Protein AF-K1RTS6-F1 (afdb_monomer_lite)

InterPro domains:
  IPR059481 Domain of unknown function DUF8437 [PF28554] (67-198)

Radius of gyration: 23.6 Å; chains: 1; bounding box: 61×34×71 Å

Foldseek 3Di:
DWDAQLPWPPDPVDRIDDLVVLLDFLLPVSLVSLVVVCVVPVSSVVVNVSSVVSPDPDPDPVNQLVPLQPLPDPQVLVLVLCCVQLVQDPVCSVQFGWDADPVVRAIDTGCLVVDDCPSCSFDPVLHHSQGTNRRLSRCSNNVHQDWGWDWDQDPVRDTDTDTPPVRSVVNNVSSVVSSVSSVVVCVVDSVSVSVVVND

Sequence (199 aa):
MIFKDPMAPDDPVSGWQTADEYLSGDVRSKLRIAQMAAQKDSSFEINVQALEKAQPKDLDASEIDVRLGATWIDSAYIQQFMQETFETPYYLRRTIEVKFSELTAEWRINGKSSPSQNDVAAYTTYGTERANAYRILEETLNLKDIRIYDTIEDADGKQKRVLNKKETTLAQQKQQAIKDAFRDWIWKDSHRREALVTK

Organism: NCBI:txid408170

Secondary struct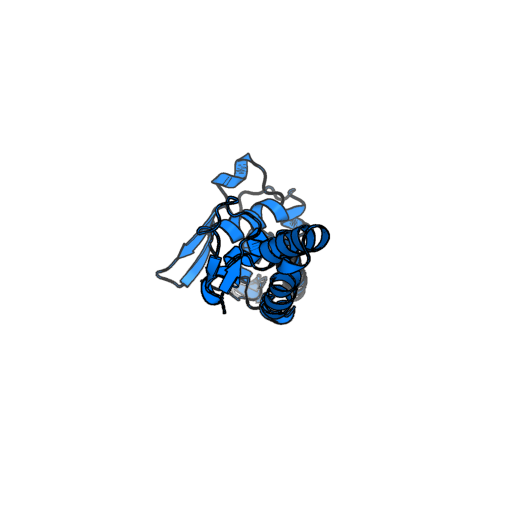ure (DSSP, 8-state):
-EEE-TTS-S-TTS-EEEHHHHTSS-HHHHHHHHHHHHTT-GGGHHHHHHHHHTSPPPPPTHHHHTTTT-TTS-HHHHHHHHHHHTT--GGGTTTS-EEEETTTTEEEETTTT-S-TT-HIIIIIS-BTTB-HHHHHHHHHTT-----EEEEE-TTS-EEEEE-HHHHHHHHHHHHHHHHHHHHHHHT-HHHHHHHH--

Structure (mmCIF, N/CA/C/O backbone):
data_AF-K1RTS6-F1
#
_entry.id   AF-K1RTS6-F1
#
loop_
_atom_site.group_PDB
_atom_site.id
_atom_site.type_symbol
_atom_site.label_atom_id
_atom_site.label_alt_id
_atom_site.label_comp_id
_atom_site.label_asym_id
_atom_site.label_entity_id
_atom_site.label_seq_id
_atom_site.pdbx_PDB_ins_code
_atom_site.Cartn_x
_atom_site.Cartn_y
_atom_site.Cartn_z
_atom_site.occupancy
_atom_site.B_iso_or_equiv
_atom_site.auth_seq_id
_atom_site.auth_comp_id
_atom_site.auth_asym_id
_atom_site.auth_atom_id
_atom_site.pdbx_PDB_model_num
ATOM 1 N N . MET A 1 1 ? -18.169 -10.782 37.805 1.00 71.06 1 MET A N 1
ATOM 2 C CA . MET A 1 1 ? -18.297 -9.319 38.005 1.00 71.06 1 MET A CA 1
ATOM 3 C C . MET A 1 1 ? -19.273 -8.812 36.954 1.00 71.06 1 MET A C 1
ATOM 5 O O . MET A 1 1 ? -19.272 -9.375 35.864 1.00 71.06 1 MET A O 1
ATOM 9 N N . ILE A 1 2 ? -20.138 -7.858 37.293 1.00 82.88 2 ILE A N 1
ATOM 10 C CA . ILE A 1 2 ? -21.121 -7.274 36.367 1.00 82.88 2 ILE A CA 1
ATOM 11 C C . ILE A 1 2 ? -20.914 -5.763 36.312 1.00 82.88 2 ILE A C 1
ATOM 13 O O . ILE A 1 2 ? -20.518 -5.171 37.316 1.00 82.88 2 ILE A O 1
ATOM 17 N N . PHE A 1 3 ? -21.170 -5.162 35.156 1.00 82.00 3 PHE A N 1
ATOM 18 C CA . PHE A 1 3 ? -21.019 -3.727 34.927 1.00 82.00 3 PHE A CA 1
ATOM 19 C C . PHE A 1 3 ? -22.345 -3.130 34.482 1.00 82.00 3 PHE A C 1
ATOM 21 O O . PHE A 1 3 ? -23.060 -3.738 33.687 1.00 82.00 3 PHE A O 1
ATOM 28 N N . LYS A 1 4 ? -22.666 -1.937 34.984 1.00 82.31 4 LYS A N 1
ATOM 29 C CA . LYS A 1 4 ? -23.804 -1.160 34.491 1.00 82.31 4 LYS A CA 1
ATOM 30 C C . LYS A 1 4 ? -23.384 -0.453 33.204 1.00 82.31 4 LYS A C 1
ATOM 32 O O . LYS A 1 4 ? -22.409 0.293 33.221 1.00 82.31 4 LYS A O 1
ATOM 37 N N . ASP A 1 5 ? -24.093 -0.686 32.109 1.00 78.19 5 ASP A N 1
ATOM 38 C CA . ASP A 1 5 ? -23.886 0.012 30.844 1.00 78.19 5 ASP A CA 1
ATOM 39 C C . ASP A 1 5 ? -24.362 1.472 30.979 1.00 78.19 5 ASP A C 1
ATOM 41 O O . ASP A 1 5 ? -25.540 1.701 31.270 1.00 78.19 5 ASP A O 1
ATOM 45 N N . PRO A 1 6 ? -23.484 2.472 30.778 1.00 74.56 6 PRO A N 1
ATOM 46 C CA . PRO A 1 6 ? -23.858 3.879 30.890 1.00 74.56 6 PRO A CA 1
ATOM 47 C C . PRO A 1 6 ? -24.857 4.354 29.824 1.00 74.56 6 PRO A C 1
ATOM 49 O O . PRO A 1 6 ? -25.408 5.444 29.968 1.00 74.56 6 PRO A O 1
ATOM 52 N N . MET A 1 7 ? -25.060 3.588 28.745 1.00 75.00 7 MET A N 1
ATOM 53 C CA . MET A 1 7 ? -26.028 3.900 27.685 1.00 75.00 7 MET A CA 1
ATOM 54 C C . MET A 1 7 ? -27.334 3.107 27.798 1.00 75.00 7 MET A C 1
ATOM 56 O O . MET A 1 7 ? -28.231 3.300 26.974 1.00 75.00 7 MET A O 1
ATOM 60 N N . ALA A 1 8 ? -27.463 2.219 28.788 1.00 71.12 8 ALA A N 1
ATOM 61 C CA . ALA A 1 8 ? -28.708 1.498 29.000 1.00 71.12 8 ALA A CA 1
ATOM 62 C C . ALA A 1 8 ? -29.840 2.445 29.453 1.00 71.12 8 ALA A C 1
ATOM 64 O O . ALA A 1 8 ? -29.575 3.445 30.127 1.00 71.12 8 ALA A O 1
ATOM 65 N N . PRO A 1 9 ? -31.107 2.139 29.109 1.00 60.66 9 PRO A N 1
ATOM 66 C CA . PRO A 1 9 ? -32.265 2.841 29.656 1.00 60.66 9 PRO A CA 1
ATOM 67 C C . PRO A 1 9 ? -32.241 2.833 31.188 1.00 60.66 9 PRO A C 1
ATOM 69 O O . PRO A 1 9 ? -31.778 1.864 31.785 1.00 60.66 9 PRO A O 1
ATOM 72 N N . ASP A 1 10 ? -32.777 3.883 31.816 1.00 58.84 10 ASP A N 1
ATOM 73 C CA . ASP A 1 10 ? -32.795 4.082 33.276 1.00 58.84 10 ASP A CA 1
ATOM 74 C C . ASP A 1 10 ? -33.851 3.187 33.969 1.00 58.84 10 ASP A C 1
ATOM 76 O O . ASP A 1 10 ? -34.735 3.638 34.695 1.00 58.84 10 ASP A O 1
ATOM 80 N N . ASP A 1 11 ? -33.809 1.893 33.659 1.00 55.34 11 ASP A N 1
ATOM 81 C CA . ASP A 1 11 ? -34.653 0.845 34.216 1.00 55.34 11 ASP A CA 1
ATOM 82 C C . ASP A 1 11 ? -33.851 0.096 35.301 1.00 55.34 11 ASP A C 1
ATOM 84 O O . ASP A 1 11 ? -32.751 -0.390 35.026 1.00 55.34 11 ASP A O 1
ATOM 88 N N . PRO A 1 12 ? -34.364 -0.025 36.540 1.00 52.47 12 PRO A N 1
ATOM 89 C CA . PRO A 1 12 ? -33.651 -0.650 37.656 1.00 52.47 12 PRO A CA 1
ATOM 90 C C . PRO A 1 12 ? -33.253 -2.122 37.441 1.00 52.47 12 PRO A C 1
ATOM 92 O O . PRO A 1 12 ? -32.432 -2.629 38.210 1.00 52.47 12 PRO A O 1
ATOM 95 N N . VAL A 1 13 ? -33.797 -2.811 36.429 1.00 52.66 13 VAL A N 1
ATOM 96 C CA . VAL A 1 13 ? -33.515 -4.237 36.154 1.00 52.66 13 VAL A CA 1
ATOM 97 C C . VAL A 1 13 ? -32.782 -4.459 34.821 1.00 52.66 13 VAL A C 1
ATOM 99 O O . VAL A 1 13 ? -32.299 -5.561 34.560 1.00 52.66 13 VAL A O 1
ATOM 102 N N . SER A 1 14 ? -32.643 -3.426 33.986 1.00 59.22 14 SER A N 1
ATOM 103 C CA . SER A 1 14 ? -32.041 -3.513 32.650 1.00 59.22 14 SER A CA 1
ATOM 104 C C . SER A 1 14 ? -30.760 -2.678 32.567 1.00 59.22 14 SER A C 1
ATOM 106 O O . SER A 1 14 ? -30.682 -1.578 33.098 1.00 59.22 14 SER A O 1
ATOM 108 N N . GLY A 1 15 ? -29.730 -3.209 31.902 1.00 70.12 15 GLY A N 1
ATOM 109 C CA . GLY A 1 15 ? -28.459 -2.505 31.679 1.00 70.12 15 GLY A CA 1
ATOM 110 C C . GLY A 1 15 ? -27.244 -3.077 32.402 1.00 70.12 15 GLY A C 1
ATOM 111 O O . GLY A 1 15 ? -26.158 -2.528 32.271 1.00 70.12 15 GLY A O 1
ATOM 112 N N . TRP A 1 16 ? -27.382 -4.178 33.139 1.00 79.81 16 TRP A N 1
ATOM 113 C CA . TRP A 1 16 ? -26.237 -4.887 33.710 1.00 79.81 16 TRP A CA 1
ATOM 114 C C . TRP A 1 16 ? -25.721 -5.941 32.733 1.00 79.81 16 TRP A C 1
ATOM 116 O O . TRP A 1 16 ? -26.469 -6.821 32.316 1.00 79.81 16 TRP A O 1
ATOM 126 N N . GLN A 1 17 ? -24.441 -5.857 32.388 1.00 81.31 17 GLN A N 1
ATOM 127 C CA . GLN A 1 17 ? -23.746 -6.807 31.521 1.00 81.31 17 GLN A CA 1
ATOM 128 C C . GLN A 1 17 ? -22.752 -7.634 32.331 1.00 81.31 17 GLN A C 1
ATOM 130 O O . GLN A 1 17 ? -22.200 -7.171 33.339 1.00 81.31 17 GLN A O 1
ATOM 135 N N . THR A 1 18 ? -22.497 -8.862 31.887 1.00 84.19 18 THR A N 1
ATOM 136 C CA . THR A 1 18 ? -21.385 -9.649 32.430 1.00 84.19 18 THR A CA 1
ATOM 137 C C . THR A 1 18 ? -20.050 -8.982 32.094 1.00 84.19 18 THR A C 1
ATOM 139 O O . THR A 1 18 ? -19.945 -8.220 31.135 1.00 84.19 18 THR A O 1
ATOM 142 N N . ALA A 1 19 ? -19.007 -9.242 32.888 1.00 78.88 19 ALA A N 1
ATOM 143 C CA . ALA A 1 19 ? -17.676 -8.702 32.607 1.00 78.88 19 ALA A CA 1
ATOM 144 C C . ALA A 1 19 ? -17.179 -9.063 31.199 1.00 78.88 19 ALA A C 1
ATOM 146 O O . ALA A 1 19 ? -16.606 -8.203 30.539 1.00 78.88 19 ALA A O 1
ATOM 147 N N . ASP A 1 20 ? -17.449 -10.285 30.732 1.00 68.19 20 ASP A N 1
ATOM 148 C CA . ASP A 1 20 ? -17.045 -10.739 29.399 1.00 68.19 20 ASP A CA 1
ATOM 149 C C . ASP A 1 20 ? -17.759 -9.959 28.283 1.00 68.19 20 ASP A C 1
ATOM 151 O O . ASP A 1 20 ? -17.125 -9.547 27.316 1.00 68.19 20 ASP A O 1
ATOM 155 N N . GLU A 1 21 ? -19.057 -9.679 28.420 1.00 74.56 21 GLU A N 1
ATOM 156 C CA . GLU A 1 21 ? -19.813 -8.872 27.446 1.00 74.56 21 GLU A CA 1
ATOM 157 C C . GLU A 1 21 ? -19.428 -7.387 27.495 1.00 74.56 21 GLU A C 1
ATOM 159 O O . GLU A 1 21 ? -19.266 -6.726 26.464 1.00 74.56 21 GLU A O 1
ATOM 164 N N . TYR A 1 22 ? -19.244 -6.843 28.698 1.00 79.88 22 TYR A N 1
ATOM 165 C CA . TYR A 1 22 ? -18.960 -5.423 28.869 1.00 79.88 22 TYR A CA 1
ATOM 166 C C . TYR A 1 22 ? -17.540 -5.060 28.425 1.00 79.88 22 TYR A C 1
ATOM 168 O O . TYR A 1 22 ? -17.352 -4.043 27.756 1.00 79.88 22 TYR A O 1
ATOM 176 N N . LEU A 1 23 ? -16.551 -5.900 28.745 1.00 79.38 23 LEU A N 1
ATOM 177 C CA . LEU A 1 23 ? -15.131 -5.675 28.446 1.00 79.38 23 LEU A CA 1
ATOM 178 C C . LEU A 1 23 ? -14.692 -6.236 27.082 1.00 79.38 23 LEU A C 1
ATOM 180 O O . LEU A 1 23 ? -13.499 -6.244 26.788 1.00 79.38 23 LEU A O 1
ATOM 184 N N . SER A 1 24 ? -15.631 -6.685 26.244 1.00 64.56 24 SER A N 1
ATOM 185 C CA . SER A 1 24 ? -15.382 -7.106 24.860 1.00 64.56 24 SER A CA 1
ATOM 186 C C . SER A 1 24 ? -15.962 -6.119 23.837 1.00 64.56 24 SER A C 1
ATOM 188 O O . SER A 1 24 ? -16.756 -5.232 24.168 1.00 64.56 24 SER A O 1
ATOM 190 N N . GLY A 1 25 ? -15.548 -6.243 22.574 1.00 70.00 25 GLY A N 1
ATOM 191 C CA . GLY A 1 25 ? -15.950 -5.337 21.492 1.00 70.00 25 GLY A CA 1
ATOM 192 C C . GLY A 1 25 ? -15.164 -4.023 21.496 1.00 70.00 25 GLY A C 1
ATOM 193 O O . GLY A 1 25 ? -13.964 -4.017 21.760 1.00 70.00 25 GLY A O 1
ATOM 194 N N . ASP A 1 26 ? -15.824 -2.902 21.202 1.00 70.94 26 ASP A N 1
ATOM 195 C CA . ASP A 1 26 ? -15.199 -1.571 21.183 1.00 70.94 26 ASP A CA 1
ATOM 196 C C . ASP A 1 26 ? -14.950 -1.040 22.613 1.00 70.94 26 ASP A C 1
ATOM 198 O O . ASP A 1 26 ? -15.665 -0.193 23.159 1.00 70.94 26 ASP A O 1
ATOM 202 N N . VAL A 1 27 ? -13.908 -1.577 23.252 1.00 78.19 27 VAL A N 1
ATOM 203 C CA . VAL A 1 27 ? -13.487 -1.226 24.621 1.00 78.19 27 VAL A CA 1
ATOM 204 C C . VAL A 1 27 ? -13.045 0.244 24.726 1.00 78.19 27 VAL A C 1
ATOM 206 O O . VAL A 1 27 ? -13.076 0.836 25.807 1.00 78.19 27 VAL A O 1
ATOM 209 N N . ARG A 1 28 ? -12.659 0.882 23.617 1.00 75.19 28 ARG A N 1
ATOM 210 C CA . ARG A 1 28 ? -12.155 2.264 23.594 1.00 75.19 28 ARG A CA 1
ATOM 211 C C . ARG A 1 28 ? -13.274 3.287 23.628 1.00 75.19 28 ARG A C 1
ATOM 213 O O . ARG A 1 28 ? -13.219 4.216 24.440 1.00 75.19 28 ARG A O 1
ATOM 220 N N . SER A 1 29 ? -14.307 3.106 22.811 1.00 72.69 29 SER A N 1
ATOM 221 C CA . SER A 1 29 ? -15.501 3.948 22.885 1.00 72.69 29 SER A CA 1
ATOM 222 C C . SER A 1 29 ? -16.227 3.734 24.205 1.00 72.69 29 SER A C 1
ATOM 224 O O . SER A 1 29 ? -16.600 4.715 24.853 1.00 72.69 29 SER A O 1
ATOM 226 N N . LYS A 1 30 ? -16.334 2.481 24.673 1.00 80.56 30 LYS A N 1
ATOM 227 C CA . LYS A 1 30 ? -16.873 2.173 26.007 1.00 80.56 30 LYS A CA 1
ATOM 228 C C . LYS A 1 30 ? -16.099 2.889 27.119 1.00 80.56 30 LYS A C 1
ATOM 230 O O . LYS A 1 30 ? -16.730 3.447 28.014 1.00 80.56 30 LYS A O 1
ATOM 235 N N . LEU A 1 31 ? -14.761 2.951 27.054 1.00 82.44 31 LEU A N 1
ATOM 236 C CA . LEU A 1 31 ? -13.947 3.688 28.036 1.00 82.44 31 LEU A CA 1
ATOM 237 C C . LEU A 1 31 ? -14.275 5.184 28.032 1.00 82.44 31 LEU A C 1
ATOM 239 O O . LEU A 1 31 ? -14.489 5.771 29.092 1.00 82.44 31 LEU A O 1
ATOM 243 N N . ARG A 1 32 ? -14.374 5.800 26.849 1.00 79.38 32 ARG A N 1
ATOM 244 C CA . ARG A 1 32 ? -14.719 7.224 26.729 1.00 79.38 32 ARG A CA 1
ATOM 245 C C . ARG A 1 32 ? -16.109 7.522 27.302 1.00 79.38 32 ARG A C 1
ATOM 247 O O . ARG A 1 32 ? -16.288 8.524 27.993 1.00 79.38 32 ARG A O 1
ATOM 254 N N . ILE A 1 33 ? -17.084 6.654 27.035 1.00 82.12 33 ILE A N 1
ATOM 255 C CA . ILE A 1 33 ? -18.445 6.773 27.574 1.00 82.12 33 ILE A CA 1
ATOM 256 C C . ILE A 1 33 ? -18.429 6.620 29.101 1.00 82.12 33 ILE A C 1
ATOM 258 O O . ILE A 1 33 ? -19.002 7.456 29.800 1.00 82.12 33 ILE A O 1
ATOM 262 N N . ALA A 1 34 ? -17.720 5.618 29.627 1.00 86.62 34 ALA A N 1
ATOM 263 C CA . ALA A 1 34 ? -17.590 5.393 31.064 1.00 86.62 34 ALA A CA 1
ATOM 264 C C . ALA A 1 34 ? -16.919 6.574 31.785 1.00 86.62 34 ALA A C 1
ATOM 266 O O . ALA A 1 34 ? -17.370 6.958 32.857 1.00 86.62 34 ALA A O 1
ATOM 267 N N . GLN A 1 35 ? -15.905 7.210 31.187 1.00 85.62 35 GLN A N 1
ATOM 268 C CA . GLN A 1 35 ? -15.266 8.411 31.743 1.00 85.62 35 GLN A CA 1
ATOM 269 C C . GLN A 1 35 ? -16.224 9.608 31.801 1.00 85.62 35 GLN A C 1
ATOM 271 O O . GLN A 1 35 ? -16.245 10.334 32.793 1.00 85.62 35 GLN A O 1
ATOM 276 N N . MET A 1 36 ? -17.040 9.817 30.761 1.00 83.06 36 MET A N 1
ATOM 277 C CA . MET A 1 36 ? -18.064 10.872 30.769 1.00 83.06 36 MET A CA 1
ATOM 278 C C . MET A 1 36 ? -19.166 10.597 31.800 1.00 83.06 36 MET A C 1
ATOM 280 O O . MET A 1 36 ? -19.658 11.530 32.434 1.00 83.06 36 MET A O 1
ATOM 284 N N . ALA A 1 37 ? -19.547 9.331 31.979 1.00 85.38 37 ALA A N 1
ATOM 285 C CA . ALA A 1 37 ? -20.515 8.922 32.990 1.00 85.38 37 ALA A CA 1
ATOM 286 C C . ALA A 1 37 ? -19.953 9.079 34.412 1.00 85.38 37 ALA A C 1
ATOM 288 O O . ALA A 1 37 ? -20.635 9.637 35.267 1.00 85.38 37 ALA A O 1
ATOM 289 N N . ALA A 1 38 ? -18.685 8.713 34.632 1.00 88.31 38 ALA A N 1
ATOM 290 C CA . ALA A 1 38 ? -17.987 8.841 35.914 1.00 88.31 38 ALA A CA 1
ATOM 291 C C . ALA A 1 38 ? -17.878 10.294 36.410 1.00 88.31 38 ALA A C 1
ATOM 293 O O . ALA A 1 38 ? -17.878 10.539 37.612 1.00 88.31 38 ALA A O 1
ATOM 294 N N . GLN A 1 39 ? -17.850 11.276 35.499 1.00 86.56 39 GLN A N 1
ATOM 295 C CA . GLN A 1 39 ? -17.899 12.700 35.866 1.00 86.56 39 GLN A CA 1
ATOM 296 C C . GLN A 1 39 ? -19.237 13.119 36.492 1.00 86.56 39 GLN A C 1
ATOM 298 O O . GLN A 1 39 ? -19.290 14.119 37.206 1.00 86.56 39 GLN A O 1
ATOM 303 N N . LYS A 1 40 ? -20.321 12.399 36.187 1.00 85.12 40 LYS A N 1
ATOM 304 C CA . LYS A 1 40 ? -21.677 12.686 36.676 1.00 85.12 40 LYS A CA 1
ATOM 305 C C . LYS A 1 40 ? -22.088 11.763 37.820 1.00 85.12 40 LYS A C 1
ATOM 307 O O . LYS A 1 40 ? -22.824 12.193 38.701 1.00 85.12 40 LYS A O 1
ATOM 312 N N . ASP A 1 41 ? -21.622 10.519 37.796 1.00 85.00 41 ASP A N 1
ATOM 313 C CA . ASP A 1 41 ? -21.908 9.489 38.786 1.00 85.00 41 ASP A CA 1
ATOM 314 C C . ASP A 1 41 ? -20.657 8.631 39.019 1.00 85.00 41 ASP A C 1
ATOM 316 O O . ASP A 1 41 ? -20.223 7.881 38.143 1.00 85.00 41 ASP A O 1
ATOM 320 N N . SER A 1 42 ? -20.095 8.714 40.226 1.00 87.94 42 SER A N 1
ATOM 321 C CA . SER A 1 42 ? -18.880 7.991 40.612 1.00 87.94 42 SER A CA 1
ATOM 322 C C . SER A 1 42 ? -19.043 6.467 40.611 1.00 87.94 42 SER A C 1
ATOM 324 O O . SER A 1 42 ? -18.042 5.751 40.617 1.00 87.94 42 SER A O 1
ATOM 326 N N . SER A 1 43 ? -20.271 5.939 40.534 1.00 85.00 43 SER A N 1
ATOM 327 C CA . SER A 1 43 ? -20.512 4.497 40.407 1.00 85.00 43 SER A CA 1
ATOM 328 C C . SER A 1 43 ? -19.868 3.885 39.151 1.00 85.00 43 SER A C 1
ATOM 330 O O . SER A 1 43 ? -19.514 2.705 39.156 1.00 85.00 43 SER A O 1
ATOM 332 N N . PHE A 1 44 ? -19.627 4.691 38.108 1.00 87.06 44 PHE A N 1
ATOM 333 C CA . PHE A 1 44 ? -18.971 4.263 36.868 1.00 87.06 44 PHE A CA 1
ATOM 334 C C . PHE A 1 44 ? -17.433 4.259 36.929 1.00 87.06 44 PHE A C 1
ATOM 3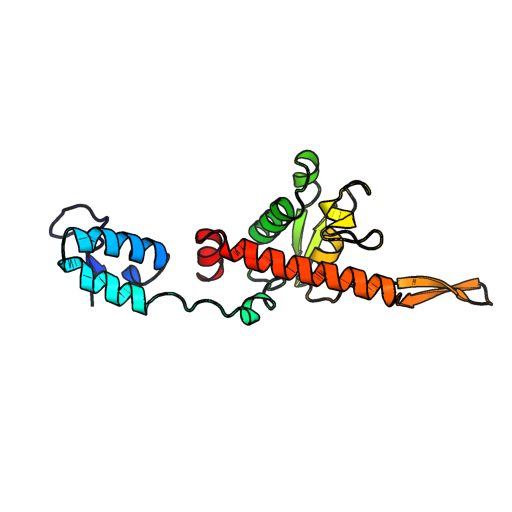36 O O . PHE A 1 44 ? -16.798 3.807 35.974 1.00 87.06 44 PHE A O 1
ATOM 343 N N . GLU A 1 45 ? -16.799 4.688 38.028 1.00 88.00 45 GLU A N 1
ATOM 344 C CA . GLU A 1 45 ? -15.333 4.608 38.170 1.00 88.00 45 GLU A CA 1
ATOM 345 C C . GLU A 1 45 ? -14.818 3.165 38.055 1.00 88.00 45 GLU A C 1
ATOM 347 O O . GLU A 1 45 ? -13.753 2.921 37.482 1.00 88.00 45 GLU A O 1
ATOM 352 N N . ILE A 1 46 ? -15.599 2.186 38.526 1.00 87.81 46 ILE A N 1
ATOM 353 C CA . ILE A 1 46 ? -15.251 0.766 38.401 1.00 87.81 46 ILE A CA 1
ATOM 354 C C . ILE A 1 46 ? -15.219 0.312 36.936 1.00 87.81 46 ILE A C 1
ATOM 356 O O . ILE A 1 46 ? -14.356 -0.479 36.550 1.00 87.81 46 ILE A O 1
ATOM 360 N N . ASN A 1 47 ? -16.110 0.856 36.101 1.00 86.69 47 ASN A N 1
ATOM 361 C CA . ASN A 1 47 ? -16.135 0.596 34.667 1.00 86.69 47 ASN A CA 1
ATOM 362 C C . ASN A 1 47 ? -14.895 1.193 34.001 1.00 86.69 47 ASN A C 1
ATOM 364 O O . ASN A 1 47 ? -14.285 0.526 33.171 1.00 86.69 47 ASN A O 1
ATOM 368 N N . VAL A 1 48 ? -14.508 2.418 34.377 1.00 86.81 48 VAL A N 1
ATOM 369 C CA . VAL A 1 48 ? -13.302 3.082 33.856 1.00 86.81 48 VAL A CA 1
ATOM 370 C C . VAL A 1 48 ? -12.065 2.239 34.155 1.00 86.81 48 VAL A C 1
ATOM 372 O O . VAL A 1 48 ? -11.359 1.859 33.227 1.00 86.81 48 VAL A O 1
ATOM 375 N N . GLN A 1 49 ? -11.853 1.845 35.413 1.00 87.56 49 GLN A N 1
ATOM 376 C CA . GLN A 1 49 ? -10.688 1.037 35.798 1.00 87.56 49 GLN A CA 1
ATOM 377 C C . GLN A 1 49 ? -10.643 -0.325 35.090 1.00 87.56 49 GLN A C 1
ATOM 379 O O . GLN A 1 49 ? -9.568 -0.821 34.745 1.00 87.56 49 GLN A O 1
ATOM 384 N N . ALA A 1 50 ? -11.801 -0.961 34.896 1.00 83.75 50 ALA A N 1
ATOM 385 C CA . ALA A 1 50 ? -11.883 -2.241 34.205 1.00 83.75 50 ALA A CA 1
ATOM 386 C C . ALA A 1 50 ? -11.611 -2.096 32.700 1.00 83.75 50 ALA A C 1
ATOM 388 O O . ALA A 1 50 ? -10.843 -2.877 32.142 1.00 83.75 50 ALA A O 1
ATOM 389 N N . LEU A 1 51 ? -12.179 -1.070 32.061 1.00 82.06 51 LEU A N 1
ATOM 390 C CA . LEU A 1 51 ? -11.978 -0.777 30.642 1.00 82.06 51 LEU A CA 1
ATOM 391 C C . LEU A 1 51 ? -10.559 -0.278 30.348 1.00 82.06 51 LEU A C 1
ATOM 393 O O . LEU A 1 51 ? -10.035 -0.590 29.285 1.00 82.06 51 LEU A O 1
ATOM 397 N N . GLU A 1 52 ? -9.905 0.433 31.271 1.00 81.38 52 GLU A N 1
ATOM 398 C CA . GLU A 1 52 ? -8.482 0.804 31.172 1.00 81.38 52 GLU A CA 1
ATOM 399 C C . GLU A 1 52 ? -7.571 -0.429 31.160 1.00 81.38 52 GLU A C 1
ATOM 401 O O . GLU A 1 52 ? -6.632 -0.503 30.370 1.00 81.38 52 GLU A O 1
ATOM 406 N N . LYS A 1 53 ? -7.869 -1.433 31.994 1.00 79.75 53 LYS A N 1
ATOM 407 C CA . LYS A 1 53 ? -7.120 -2.702 32.033 1.00 79.75 53 LYS A CA 1
ATOM 408 C C . LYS A 1 53 ? -7.426 -3.613 30.848 1.00 79.75 53 LYS A C 1
ATOM 410 O O . LYS A 1 53 ? -6.559 -4.377 30.433 1.00 79.75 53 LYS A O 1
ATOM 415 N N . ALA A 1 54 ? -8.651 -3.548 30.335 1.00 77.62 54 ALA A N 1
ATOM 416 C CA . ALA A 1 54 ? -9.106 -4.318 29.184 1.00 77.62 54 ALA A CA 1
ATOM 417 C C . ALA A 1 54 ? -8.761 -3.653 27.844 1.00 77.62 54 ALA A C 1
ATOM 419 O O . ALA A 1 54 ? -9.141 -4.181 26.799 1.00 77.62 54 ALA A O 1
ATOM 420 N N . GLN A 1 55 ? -8.062 -2.507 27.848 1.00 75.38 55 GLN A N 1
ATOM 421 C CA . GLN A 1 55 ? -7.623 -1.886 26.605 1.00 75.38 55 GLN A CA 1
ATOM 422 C C . GLN A 1 55 ? -6.839 -2.914 25.783 1.00 75.38 55 GLN A C 1
ATOM 424 O O . GLN A 1 55 ? -5.897 -3.520 26.309 1.00 75.38 55 GLN A O 1
ATOM 429 N N . PRO A 1 56 ? -7.198 -3.119 24.501 1.00 62.00 56 PRO A N 1
ATOM 430 C CA . PRO A 1 56 ? -6.369 -3.904 23.607 1.00 62.00 56 PRO A CA 1
ATOM 431 C C . PRO A 1 56 ? -4.957 -3.337 23.684 1.00 62.00 56 PRO A C 1
ATOM 433 O O . PRO A 1 56 ? -4.794 -2.115 23.587 1.00 62.00 56 PRO A O 1
ATOM 436 N N . LYS A 1 57 ? -3.956 -4.205 23.891 1.00 55.59 57 LYS A N 1
ATOM 437 C CA . LYS A 1 57 ? -2.556 -3.779 23.833 1.00 55.59 57 LYS A CA 1
ATOM 438 C C . LYS A 1 57 ? -2.376 -2.951 22.568 1.00 55.59 57 LYS A C 1
ATOM 440 O O . LYS A 1 57 ? -2.842 -3.354 21.498 1.00 55.59 57 LYS A O 1
ATOM 445 N N . ASP A 1 58 ? -1.729 -1.798 22.703 1.00 51.47 58 ASP A N 1
ATOM 446 C CA . ASP A 1 58 ? -1.279 -1.074 21.527 1.00 51.47 58 ASP A CA 1
ATOM 447 C C . ASP A 1 58 ? -0.435 -2.048 20.709 1.00 51.47 58 ASP A C 1
ATOM 449 O O . ASP A 1 58 ? 0.527 -2.623 21.220 1.00 51.47 58 ASP A O 1
ATOM 453 N N . LEU A 1 59 ? -0.878 -2.319 19.480 1.00 48.56 59 LEU A N 1
ATOM 454 C CA . LEU A 1 59 ? -0.144 -3.203 18.586 1.00 48.56 59 LEU A CA 1
ATOM 455 C C . LEU A 1 59 ? 1.237 -2.590 18.402 1.00 48.56 59 LEU A C 1
ATOM 457 O O . LEU A 1 59 ? 1.357 -1.395 18.102 1.00 48.56 59 LEU A O 1
ATOM 461 N N . ASP A 1 60 ? 2.267 -3.404 18.593 1.00 48.06 60 ASP A N 1
ATOM 462 C CA . ASP A 1 60 ? 3.622 -2.934 18.382 1.00 48.06 60 ASP A CA 1
ATOM 463 C C . ASP A 1 60 ? 3.778 -2.576 16.897 1.00 48.06 60 ASP A C 1
ATOM 465 O O . ASP A 1 60 ? 3.287 -3.267 16.003 1.00 48.06 60 ASP A O 1
ATOM 469 N N . ALA A 1 61 ? 4.467 -1.471 16.638 1.00 39.84 61 ALA A N 1
ATOM 470 C CA . ALA A 1 61 ? 4.929 -1.024 15.331 1.00 39.84 61 ALA A CA 1
ATOM 471 C C . ALA A 1 61 ? 5.368 -2.166 14.399 1.00 39.84 61 ALA A C 1
ATOM 473 O O . ALA A 1 61 ? 5.051 -2.177 13.207 1.00 39.84 61 ALA A O 1
ATOM 474 N N . SER A 1 62 ? 6.096 -3.115 14.985 1.00 42.88 62 SER A N 1
ATOM 475 C CA . SER A 1 62 ? 6.690 -4.278 14.333 1.00 42.88 62 SER A CA 1
ATOM 476 C C . SER A 1 62 ? 5.685 -5.387 13.989 1.00 42.88 62 SER A C 1
ATOM 478 O O . SER A 1 62 ? 5.911 -6.144 13.048 1.00 42.88 62 SER A O 1
ATOM 480 N N . GLU A 1 63 ? 4.533 -5.454 14.663 1.00 50.19 63 GLU A N 1
ATOM 481 C CA . GLU A 1 63 ? 3.461 -6.419 14.372 1.00 50.19 63 GLU A CA 1
ATOM 482 C C . GLU A 1 63 ? 2.607 -6.023 13.158 1.00 50.19 63 GLU A C 1
ATOM 484 O O . GLU A 1 63 ? 1.766 -6.809 12.721 1.00 50.19 63 GLU A O 1
ATOM 489 N N . ILE A 1 64 ? 2.796 -4.815 12.614 1.00 49.22 64 ILE A N 1
ATOM 490 C CA . ILE A 1 64 ? 1.986 -4.240 11.525 1.00 49.22 64 ILE A CA 1
ATOM 491 C C . ILE A 1 64 ? 2.673 -4.391 10.172 1.00 49.22 64 ILE A C 1
ATOM 493 O O . ILE A 1 64 ? 1.999 -4.670 9.182 1.00 49.22 64 ILE A O 1
ATOM 497 N N . ASP A 1 65 ? 4.006 -4.307 10.133 1.00 47.16 65 ASP A N 1
ATOM 498 C CA . ASP A 1 65 ? 4.790 -4.621 8.930 1.00 47.16 65 ASP A CA 1
ATOM 499 C C . ASP A 1 65 ? 4.554 -6.066 8.449 1.00 47.16 65 ASP A C 1
ATOM 501 O O . ASP A 1 65 ? 4.631 -6.352 7.255 1.00 47.16 65 ASP A O 1
ATOM 505 N N . VAL A 1 66 ? 4.180 -6.967 9.365 1.00 49.09 66 VAL A N 1
ATOM 506 C CA . VAL A 1 66 ? 3.818 -8.370 9.089 1.00 49.09 66 VAL A CA 1
ATOM 507 C C . VAL A 1 66 ? 2.415 -8.502 8.458 1.00 49.09 66 VAL A C 1
ATOM 509 O O . VAL A 1 66 ? 2.056 -9.568 7.961 1.00 49.09 66 VAL A O 1
ATOM 512 N N . ARG A 1 67 ? 1.596 -7.437 8.441 1.00 64.38 67 ARG A N 1
ATOM 513 C CA . ARG A 1 67 ? 0.153 -7.529 8.146 1.00 64.38 67 ARG A CA 1
ATOM 514 C C . ARG A 1 67 ? -0.274 -7.073 6.754 1.00 64.38 67 ARG A C 1
ATOM 516 O O . ARG A 1 67 ? -1.349 -7.493 6.341 1.00 64.38 67 ARG A O 1
ATOM 523 N N . LEU A 1 68 ? 0.521 -6.311 5.991 1.00 70.06 68 LEU A N 1
ATOM 524 C CA . LEU A 1 68 ? 0.150 -5.859 4.629 1.00 70.06 68 LEU A CA 1
ATOM 525 C C . LEU A 1 68 ? 0.216 -6.975 3.565 1.00 70.06 68 LEU A C 1
ATOM 527 O O . LEU A 1 68 ? 0.798 -6.804 2.508 1.00 70.06 68 LEU A O 1
ATOM 531 N N . GLY A 1 69 ? -0.383 -8.120 3.848 1.00 60.22 69 GLY A N 1
ATOM 532 C CA . GLY A 1 69 ? -0.342 -9.355 3.064 1.00 60.22 69 GLY A CA 1
ATOM 533 C C . GLY A 1 69 ? -0.910 -10.545 3.833 1.00 60.22 69 GLY A C 1
ATOM 534 O O . GLY A 1 69 ? -1.086 -11.632 3.284 1.00 60.22 69 GLY A O 1
ATOM 535 N N . ALA A 1 70 ? -1.254 -10.336 5.108 1.00 68.69 70 ALA A N 1
ATOM 536 C CA . ALA A 1 70 ? -1.949 -11.326 5.893 1.00 68.69 70 ALA A CA 1
ATOM 537 C C . ALA A 1 70 ? -3.351 -11.565 5.316 1.00 68.69 70 ALA A C 1
ATOM 539 O O . ALA A 1 70 ? -4.131 -10.639 5.095 1.00 68.69 70 ALA A O 1
ATOM 540 N N . THR A 1 71 ? -3.669 -12.834 5.087 1.00 64.50 71 THR A N 1
ATOM 541 C CA . THR A 1 71 ? -4.892 -13.289 4.409 1.00 64.50 71 THR A CA 1
ATOM 542 C C . THR A 1 71 ? -6.179 -13.003 5.185 1.00 64.50 71 THR A C 1
ATOM 544 O O . THR A 1 71 ? -7.268 -13.162 4.644 1.00 64.50 71 THR A O 1
ATOM 547 N N . TRP A 1 72 ? -6.074 -12.584 6.448 1.00 66.81 72 TRP A N 1
ATOM 548 C CA . TRP A 1 72 ? -7.215 -12.271 7.305 1.00 66.81 72 TRP A CA 1
ATOM 549 C C . TRP A 1 72 ? -7.726 -10.831 7.147 1.00 66.81 72 TRP A C 1
ATOM 551 O O . TRP A 1 72 ? -8.823 -10.531 7.624 1.00 66.81 72 TRP A O 1
ATOM 561 N N . ILE A 1 73 ? -6.971 -9.946 6.483 1.00 73.94 73 ILE A N 1
ATOM 562 C CA . ILE A 1 73 ? -7.439 -8.589 6.179 1.00 73.94 73 ILE A CA 1
ATOM 563 C C . ILE A 1 73 ? -8.482 -8.672 5.070 1.00 73.94 73 ILE A C 1
ATOM 565 O O . ILE A 1 73 ? -8.216 -9.219 4.003 1.00 73.94 73 ILE A O 1
ATOM 569 N N . ASP A 1 74 ? -9.665 -8.102 5.300 1.00 81.94 74 ASP A N 1
ATOM 570 C CA . ASP A 1 74 ? -10.682 -8.033 4.255 1.00 81.94 74 ASP A CA 1
ATOM 571 C C . ASP A 1 74 ? -10.160 -7.215 3.063 1.00 81.94 74 ASP A C 1
ATOM 573 O O . ASP A 1 74 ? -9.656 -6.096 3.217 1.00 81.94 74 ASP A O 1
ATOM 577 N N . SER A 1 75 ? -10.323 -7.764 1.858 1.00 87.38 75 SER A N 1
ATOM 578 C CA . SER A 1 75 ? -10.020 -7.087 0.597 1.00 87.38 75 SER A CA 1
ATOM 579 C C . SER A 1 75 ? -10.621 -5.680 0.501 1.00 87.38 75 SER A C 1
ATOM 581 O O . SER A 1 75 ? -10.004 -4.807 -0.108 1.00 87.38 75 SER A O 1
ATOM 583 N N . ALA A 1 76 ? -11.765 -5.423 1.146 1.00 88.94 76 ALA A N 1
ATOM 584 C CA . ALA A 1 76 ? -12.398 -4.110 1.200 1.00 88.94 76 ALA A CA 1
ATOM 585 C C . ALA A 1 76 ? -11.525 -3.054 1.899 1.00 88.94 76 ALA A C 1
ATOM 587 O O . ALA A 1 76 ? -11.455 -1.918 1.430 1.00 88.94 76 ALA A O 1
ATOM 588 N N . TYR A 1 77 ? -10.802 -3.415 2.965 1.00 87.94 77 TYR A N 1
ATOM 589 C CA . TYR A 1 77 ? -9.893 -2.483 3.643 1.00 87.94 77 TYR A CA 1
ATOM 590 C C . TYR A 1 77 ? -8.657 -2.189 2.802 1.00 87.94 77 TYR A C 1
ATOM 592 O O . TYR A 1 77 ? -8.227 -1.041 2.728 1.00 87.94 77 TYR A O 1
ATOM 600 N N . ILE A 1 78 ? -8.115 -3.196 2.116 1.00 91.50 78 ILE A N 1
ATOM 601 C CA . ILE A 1 78 ? -6.977 -2.998 1.209 1.00 91.50 78 ILE A CA 1
ATOM 602 C C . ILE A 1 78 ? -7.405 -2.152 0.006 1.00 91.50 78 ILE A C 1
ATOM 604 O O . ILE A 1 78 ? -6.679 -1.250 -0.406 1.00 91.50 78 ILE A O 1
ATOM 608 N N . GLN A 1 79 ? -8.608 -2.388 -0.522 1.00 95.06 79 GLN A N 1
ATOM 609 C CA . GLN A 1 79 ? -9.209 -1.574 -1.574 1.00 95.06 79 GLN A CA 1
ATOM 610 C C . GLN A 1 79 ? -9.376 -0.119 -1.126 1.00 95.06 79 GLN A C 1
ATOM 612 O O . GLN A 1 79 ? -9.039 0.790 -1.886 1.00 95.06 79 GLN A O 1
ATOM 617 N N . GLN A 1 80 ? -9.886 0.104 0.086 1.00 93.81 80 GLN A N 1
ATOM 618 C CA . GLN A 1 80 ? -10.082 1.441 0.638 1.00 93.81 80 GLN A CA 1
ATOM 619 C C . GLN A 1 80 ? -8.743 2.152 0.851 1.00 93.81 80 GLN A C 1
ATOM 621 O O . GLN A 1 80 ? -8.581 3.280 0.391 1.00 93.81 80 GLN A O 1
ATOM 626 N N . PHE A 1 81 ? -7.773 1.479 1.472 1.00 93.88 81 PHE A N 1
ATOM 627 C CA . PHE A 1 81 ? -6.411 1.982 1.634 1.00 93.88 81 PHE A CA 1
ATOM 628 C C . PHE A 1 81 ? -5.809 2.389 0.291 1.00 93.88 81 PHE A C 1
ATOM 630 O O . PHE A 1 81 ? -5.393 3.529 0.120 1.00 93.88 81 PHE A O 1
ATOM 637 N N . MET A 1 82 ? -5.832 1.487 -0.691 1.00 96.31 82 MET A N 1
ATOM 638 C CA . MET A 1 82 ? -5.295 1.745 -2.024 1.00 96.31 82 MET A CA 1
ATOM 639 C C . MET A 1 82 ? -5.943 2.978 -2.669 1.00 96.31 82 MET A C 1
ATOM 641 O O . MET A 1 82 ? -5.237 3.825 -3.208 1.00 96.31 82 MET A O 1
ATOM 645 N N . GLN A 1 83 ? -7.273 3.103 -2.596 1.00 96.75 83 GLN A N 1
ATOM 646 C CA . GLN A 1 83 ? -7.995 4.231 -3.192 1.00 96.75 83 GLN A CA 1
ATOM 647 C C . GLN A 1 83 ? -7.728 5.562 -2.483 1.00 96.75 83 GLN A C 1
ATOM 649 O O . GLN A 1 83 ? -7.648 6.594 -3.150 1.00 96.75 83 GLN A O 1
ATOM 654 N N . GLU A 1 84 ? -7.629 5.555 -1.153 1.00 95.25 84 GLU A N 1
ATOM 655 C CA . GLU A 1 84 ? -7.371 6.757 -0.356 1.00 95.25 84 GLU A CA 1
ATOM 656 C C . GLU A 1 84 ? -5.909 7.201 -0.463 1.00 95.25 84 GLU A C 1
ATOM 658 O O . GLU A 1 84 ? -5.644 8.385 -0.644 1.00 95.25 84 GLU A O 1
ATOM 663 N N . THR A 1 85 ? -4.962 6.265 -0.395 1.00 95.69 85 THR A N 1
ATOM 664 C CA . THR A 1 85 ? -3.523 6.558 -0.388 1.00 95.69 85 THR A CA 1
ATOM 665 C C . THR A 1 85 ? -2.979 6.870 -1.775 1.00 95.69 85 THR A C 1
ATOM 667 O O . THR A 1 85 ? -2.147 7.762 -1.909 1.00 95.69 85 THR A O 1
ATOM 670 N N . PHE A 1 86 ? -3.439 6.178 -2.821 1.00 97.06 86 PHE A N 1
ATOM 671 C CA . PHE A 1 86 ? -2.999 6.460 -4.196 1.00 97.06 86 PHE A CA 1
ATOM 672 C C . PHE A 1 86 ? -3.889 7.480 -4.903 1.00 97.06 86 PHE A C 1
ATOM 674 O O . PHE A 1 86 ? -3.747 7.665 -6.108 1.00 97.06 86 PHE A O 1
ATOM 681 N N . GLU A 1 87 ? -4.824 8.096 -4.171 1.00 96.00 87 GLU A N 1
ATOM 682 C CA . GLU A 1 87 ? -5.768 9.087 -4.690 1.00 96.00 87 GLU A CA 1
ATOM 683 C C . GLU A 1 87 ? -6.469 8.608 -5.973 1.00 96.00 87 GLU A C 1
ATOM 685 O O . GLU A 1 87 ? -6.695 9.376 -6.910 1.00 96.00 87 GLU A O 1
ATOM 690 N N . THR A 1 88 ? -6.814 7.310 -6.028 1.00 94.62 88 THR A N 1
ATOM 691 C CA . THR A 1 88 ? -7.283 6.660 -7.257 1.00 94.62 88 THR A CA 1
ATOM 692 C C . THR A 1 88 ? -8.467 7.434 -7.847 1.00 94.62 88 THR A C 1
ATOM 694 O O . THR A 1 88 ? -9.521 7.533 -7.188 1.00 94.62 88 THR A O 1
ATOM 697 N N . PRO A 1 89 ? -8.342 7.943 -9.093 1.00 93.38 89 PRO A N 1
ATOM 698 C CA . PRO A 1 89 ? -9.387 8.730 -9.725 1.00 93.38 89 PRO A CA 1
ATOM 699 C C . PRO A 1 89 ? -10.720 7.990 -9.737 1.00 93.38 89 PRO A C 1
ATOM 701 O O . PRO A 1 89 ? -10.770 6.788 -9.999 1.00 93.38 89 PRO A O 1
ATOM 704 N N . TYR A 1 90 ? -11.818 8.709 -9.492 1.00 93.50 90 TYR A N 1
ATOM 705 C CA . TYR A 1 90 ? -13.147 8.105 -9.333 1.00 93.50 90 TYR A CA 1
ATOM 706 C C . TYR A 1 90 ? -13.529 7.171 -10.495 1.00 93.50 90 TYR A C 1
ATOM 708 O O . TYR A 1 90 ? -14.037 6.075 -10.267 1.00 93.50 90 TYR A O 1
ATOM 716 N N . TYR A 1 91 ? -13.209 7.563 -11.733 1.00 93.88 91 TYR A N 1
ATOM 717 C CA . TYR A 1 91 ? -13.483 6.776 -12.939 1.00 93.88 91 TYR A CA 1
ATOM 718 C C . TYR A 1 91 ? -12.652 5.483 -13.049 1.00 93.88 91 TYR A C 1
ATOM 720 O O . TYR A 1 91 ? -13.039 4.581 -13.786 1.00 93.88 91 TYR A O 1
ATOM 728 N N . LEU A 1 92 ? -11.543 5.363 -12.308 1.00 95.19 92 LEU A N 1
ATOM 729 C CA . LEU A 1 92 ? -10.706 4.158 -12.249 1.00 95.19 92 LEU A CA 1
ATOM 730 C C . LEU A 1 92 ? -11.048 3.240 -11.075 1.00 95.19 92 LEU A C 1
ATOM 732 O O . LEU A 1 92 ? -10.643 2.082 -11.094 1.00 95.19 92 LEU A O 1
ATOM 736 N N . ARG A 1 93 ? -11.814 3.693 -10.075 1.00 93.50 93 ARG A N 1
ATOM 737 C CA . ARG A 1 93 ? -12.086 2.904 -8.855 1.00 93.50 93 ARG A CA 1
ATOM 738 C C . ARG A 1 93 ? -12.810 1.579 -9.103 1.00 93.50 93 ARG A C 1
ATOM 740 O O . ARG A 1 93 ? -12.669 0.670 -8.299 1.00 93.50 93 ARG A O 1
ATOM 747 N N . ARG A 1 94 ? -13.572 1.472 -10.199 1.00 92.25 94 ARG A N 1
ATOM 748 C CA . ARG A 1 94 ? -14.218 0.218 -10.642 1.00 92.25 94 ARG A CA 1
ATOM 749 C C . ARG A 1 94 ? -13.323 -0.650 -11.528 1.00 92.25 94 ARG A C 1
ATOM 751 O O . ARG A 1 94 ? -13.615 -1.814 -11.746 1.00 92.25 94 ARG A O 1
ATOM 758 N N . THR A 1 95 ? -12.270 -0.068 -12.088 1.00 95.62 95 THR A N 1
ATOM 759 C CA . THR A 1 95 ? -11.320 -0.768 -12.959 1.00 95.62 95 THR A CA 1
ATOM 760 C C . THR A 1 95 ? -10.179 -1.359 -12.140 1.00 95.62 95 THR A C 1
ATOM 762 O O . THR A 1 95 ? -9.691 -2.446 -12.446 1.00 95.62 95 THR A O 1
ATOM 765 N N . ILE A 1 96 ? -9.754 -0.638 -11.098 1.00 97.12 96 ILE A N 1
ATOM 766 C CA . ILE A 1 96 ? -8.646 -1.024 -10.235 1.00 97.12 96 ILE A CA 1
ATOM 767 C C . ILE A 1 96 ? -9.182 -1.682 -8.966 1.00 97.12 96 ILE A C 1
ATOM 769 O O . ILE A 1 96 ? -9.541 -1.007 -7.998 1.00 97.12 96 ILE A O 1
ATOM 773 N N . GLU A 1 97 ? -9.225 -3.011 -8.990 1.00 96.62 97 GLU A N 1
ATOM 774 C CA . GLU A 1 97 ? -9.829 -3.822 -7.935 1.00 96.62 97 GLU A CA 1
ATOM 775 C C . GLU A 1 97 ? -8.826 -4.768 -7.280 1.00 96.62 97 GLU A C 1
ATOM 777 O O . GLU A 1 97 ? -8.135 -5.524 -7.967 1.00 96.62 97 GLU A O 1
ATOM 782 N N . VAL A 1 98 ? -8.811 -4.775 -5.949 1.00 95.38 98 VAL A N 1
ATOM 783 C CA . VAL A 1 98 ? -8.082 -5.744 -5.128 1.00 95.38 98 VAL A CA 1
ATOM 784 C C . VAL A 1 98 ? -8.905 -7.027 -5.031 1.00 95.38 98 VAL A C 1
ATOM 786 O O . VAL A 1 98 ? -10.086 -6.999 -4.683 1.00 95.38 98 VAL A O 1
ATOM 789 N N . LYS A 1 99 ? -8.284 -8.167 -5.325 1.00 93.25 99 LYS A N 1
ATOM 790 C CA . LYS A 1 99 ? -8.878 -9.503 -5.216 1.00 93.25 99 LYS A CA 1
ATOM 791 C C . LYS A 1 99 ? -7.932 -10.430 -4.468 1.00 93.25 99 LYS A C 1
ATOM 793 O O . LYS A 1 99 ? -6.732 -10.429 -4.729 1.00 93.25 99 LYS A O 1
ATOM 798 N N . PHE A 1 100 ? -8.489 -11.261 -3.597 1.00 90.88 100 PHE A N 1
ATOM 799 C CA . PHE A 1 100 ? -7.784 -12.389 -3.002 1.00 90.88 100 PHE A CA 1
ATOM 800 C C . PHE A 1 100 ? -8.261 -13.685 -3.660 1.00 90.88 100 PHE A C 1
ATOM 802 O O . PHE A 1 100 ? -9.462 -13.908 -3.808 1.00 90.88 100 PHE A O 1
ATOM 809 N N . SER A 1 101 ? -7.321 -14.517 -4.097 1.00 89.31 101 SER A N 1
ATOM 810 C CA . SER A 1 101 ? -7.596 -15.840 -4.653 1.00 89.31 101 SER A CA 1
ATOM 811 C C . SER A 1 101 ? -7.442 -16.881 -3.552 1.00 89.31 101 SER A C 1
ATOM 813 O O . SER A 1 101 ? -6.321 -17.235 -3.199 1.00 89.31 101 SER A O 1
ATOM 815 N N . GLU A 1 102 ? -8.554 -17.410 -3.040 1.00 85.62 102 GLU A N 1
ATOM 816 C CA . GLU A 1 102 ? -8.528 -18.468 -2.016 1.00 85.62 102 GLU A CA 1
ATOM 817 C C . GLU A 1 102 ? -7.834 -19.745 -2.514 1.00 85.62 102 GLU A C 1
ATOM 819 O O . GLU A 1 102 ? -7.159 -20.423 -1.746 1.00 85.62 102 GLU A O 1
ATOM 824 N N . LEU A 1 103 ? -7.938 -20.044 -3.815 1.00 87.56 103 LEU A N 1
ATOM 825 C CA . LEU A 1 103 ? -7.333 -21.231 -4.425 1.00 87.56 103 LEU A CA 1
ATOM 826 C C . LEU A 1 103 ? -5.800 -21.187 -4.407 1.00 87.56 103 LEU A C 1
ATOM 828 O O . LEU A 1 103 ? -5.153 -22.216 -4.230 1.00 87.56 103 LEU A O 1
ATOM 832 N N . THR A 1 104 ? -5.220 -20.010 -4.646 1.00 88.00 104 THR A N 1
ATOM 833 C CA . THR A 1 104 ? -3.761 -19.839 -4.755 1.00 88.00 104 THR A CA 1
ATOM 834 C C . THR A 1 104 ? -3.154 -19.135 -3.546 1.00 88.00 104 THR A C 1
ATOM 836 O O . THR A 1 104 ? -1.935 -19.030 -3.470 1.00 88.00 104 THR A O 1
ATOM 839 N N . ALA A 1 105 ? -3.989 -18.659 -2.618 1.00 86.25 105 ALA A N 1
ATOM 840 C CA . ALA A 1 105 ? -3.618 -17.772 -1.520 1.00 86.25 105 ALA A CA 1
ATOM 841 C C . ALA A 1 105 ? -2.837 -16.525 -1.986 1.00 86.25 105 ALA A C 1
ATOM 843 O O . ALA A 1 105 ? -1.945 -16.046 -1.289 1.00 86.25 105 ALA A O 1
ATOM 844 N N . GLU A 1 106 ? -3.166 -16.001 -3.173 1.00 90.38 106 GLU A N 1
ATOM 845 C CA . GLU A 1 106 ? -2.490 -14.839 -3.760 1.00 90.38 106 GLU A CA 1
ATOM 846 C C . GLU A 1 106 ? -3.411 -13.624 -3.842 1.00 90.38 106 GLU A C 1
ATOM 848 O O . GLU A 1 106 ? -4.589 -13.721 -4.201 1.00 90.38 106 GLU A O 1
ATOM 853 N N . TRP A 1 107 ? -2.828 -12.455 -3.604 1.00 93.50 107 TRP A N 1
ATOM 854 C CA . TRP A 1 107 ? -3.453 -11.167 -3.866 1.00 93.50 107 TRP A CA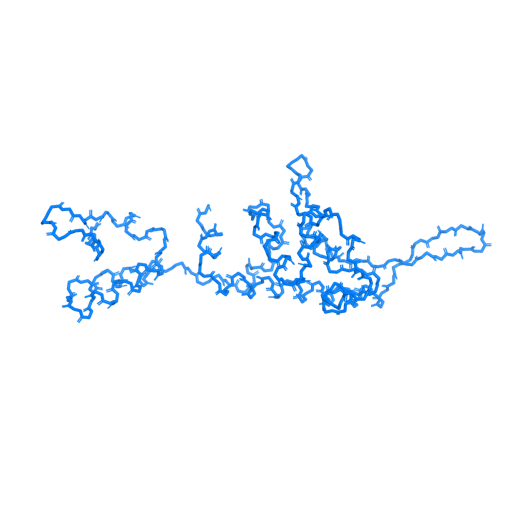 1
ATOM 855 C C . TRP A 1 107 ? -3.213 -10.732 -5.308 1.00 93.50 107 TRP A C 1
ATOM 857 O O . TRP A 1 107 ? -2.117 -10.893 -5.850 1.00 93.50 107 TRP A O 1
ATOM 867 N N . ARG A 1 108 ? -4.224 -10.125 -5.929 1.00 95.06 108 ARG A N 1
ATOM 868 C CA . ARG A 1 108 ? -4.118 -9.486 -7.242 1.00 95.06 108 ARG A CA 1
ATOM 869 C C . ARG A 1 108 ? -4.794 -8.133 -7.253 1.00 95.06 108 ARG A C 1
ATOM 871 O O . ARG A 1 108 ? -5.839 -7.946 -6.639 1.00 95.06 108 ARG A O 1
ATOM 878 N N . ILE A 1 109 ? -4.215 -7.216 -8.013 1.00 96.88 109 ILE A N 1
ATOM 879 C CA . ILE A 1 109 ? -4.796 -5.915 -8.315 1.00 96.88 109 ILE A CA 1
ATOM 880 C C . ILE A 1 109 ? -5.074 -5.871 -9.816 1.00 96.88 109 ILE A C 1
ATOM 882 O O . ILE A 1 109 ? -4.168 -5.780 -10.653 1.00 96.88 109 ILE A O 1
ATOM 886 N N . ASN A 1 110 ? -6.354 -5.963 -10.162 1.00 97.00 110 ASN A N 1
ATOM 887 C CA . ASN A 1 110 ? -6.824 -5.788 -11.531 1.00 97.00 110 ASN A CA 1
ATOM 888 C C . ASN A 1 110 ? -6.658 -4.323 -11.950 1.00 97.00 110 ASN A C 1
ATOM 890 O O . ASN A 1 110 ? -6.595 -3.441 -11.102 1.00 97.00 110 ASN A O 1
ATOM 894 N N . GLY A 1 111 ? -6.533 -4.046 -13.251 1.00 96.38 111 GLY A N 1
ATOM 895 C CA . GLY A 1 111 ? -6.437 -2.666 -13.748 1.00 96.38 111 GLY A CA 1
ATOM 896 C C . GLY A 1 111 ? -5.196 -1.885 -13.286 1.00 96.38 111 GLY A C 1
ATOM 897 O O . GLY A 1 111 ? -5.124 -0.679 -13.491 1.00 96.38 111 GLY A O 1
ATOM 898 N N . LYS A 1 112 ? -4.184 -2.537 -12.696 1.00 95.38 112 LYS A N 1
ATOM 899 C CA . LYS A 1 112 ? -2.973 -1.882 -12.158 1.00 95.38 112 LYS A CA 1
ATOM 900 C C . LYS A 1 112 ? -2.172 -1.047 -13.167 1.00 95.38 112 LYS A C 1
ATOM 902 O O . LYS A 1 112 ? -1.335 -0.255 -12.759 1.00 95.38 112 LYS A O 1
ATOM 907 N N . SER A 1 113 ? -2.409 -1.203 -14.470 1.00 94.62 113 SER A N 1
ATOM 908 C CA . SER A 1 113 ? -1.804 -0.398 -15.543 1.00 94.62 113 SER A CA 1
ATOM 909 C C . SER A 1 113 ? -2.730 0.684 -16.115 1.00 94.62 113 SER A C 1
ATOM 911 O O . SER A 1 113 ? -2.365 1.334 -17.087 1.00 94.62 113 SER A O 1
ATOM 913 N N . SER A 1 114 ? -3.939 0.845 -15.575 1.00 96.12 114 SER A N 1
ATOM 914 C CA . SER A 1 114 ? -4.925 1.831 -16.029 1.00 96.12 114 SER A CA 1
ATOM 915 C C . SER A 1 114 ? -4.622 3.295 -15.673 1.00 96.12 114 SER A C 1
ATOM 917 O O . SER A 1 114 ? -5.066 4.157 -16.433 1.00 96.12 114 SER A O 1
ATOM 919 N N . PRO A 1 115 ? -3.926 3.631 -14.566 1.00 94.31 115 PRO A N 1
ATOM 920 C CA . PRO A 1 115 ? -3.531 5.013 -14.301 1.00 94.31 115 PRO A CA 1
ATOM 921 C C . PRO A 1 115 ? -2.628 5.572 -15.405 1.00 94.31 115 PRO A C 1
ATOM 923 O O . PRO A 1 115 ? -1.790 4.862 -15.960 1.00 94.31 115 PRO A O 1
ATOM 926 N N . SER A 1 116 ? -2.772 6.866 -15.698 1.00 93.94 116 SER A N 1
ATOM 927 C CA . SER A 1 116 ? -1.869 7.573 -16.611 1.00 93.94 116 SER A CA 1
ATOM 928 C C . SER A 1 116 ? -0.449 7.610 -16.042 1.00 93.94 116 SER A C 1
ATOM 930 O O . SER A 1 116 ? -0.278 7.745 -14.835 1.00 93.94 116 SER A O 1
ATOM 932 N N . GLN A 1 117 ? 0.577 7.592 -16.898 1.00 92.69 117 GLN A N 1
ATOM 933 C CA . GLN A 1 117 ? 1.970 7.780 -16.458 1.00 92.69 117 GLN A CA 1
ATOM 934 C C . GLN A 1 117 ? 2.213 9.144 -15.787 1.00 92.69 117 GLN A C 1
ATOM 936 O O . GLN A 1 117 ? 3.170 9.296 -15.037 1.00 92.69 117 GLN A O 1
ATOM 941 N N . ASN A 1 118 ? 1.325 10.118 -16.017 1.00 93.75 118 ASN A N 1
ATOM 942 C CA . ASN A 1 118 ? 1.368 11.429 -15.366 1.00 93.75 118 ASN A CA 1
ATOM 943 C C . ASN A 1 118 ? 0.714 11.435 -13.969 1.00 93.75 118 ASN A C 1
ATOM 945 O O . ASN A 1 118 ? 0.675 12.480 -13.322 1.00 93.75 118 ASN A O 1
ATOM 949 N N . ASP A 1 119 ? 0.156 10.309 -13.513 1.00 96.19 119 ASP A N 1
ATOM 950 C CA . ASP A 1 119 ? -0.392 10.171 -12.165 1.00 96.19 119 ASP A CA 1
ATOM 951 C C . ASP A 1 119 ? 0.753 10.190 -11.142 1.00 96.19 119 ASP A C 1
ATOM 953 O O . ASP A 1 119 ? 1.531 9.239 -11.010 1.00 96.19 119 ASP A O 1
ATOM 957 N N . VAL A 1 120 ? 0.873 11.315 -10.437 1.00 96.31 120 VAL A N 1
ATOM 958 C CA . VAL A 1 120 ? 1.974 11.575 -9.503 1.00 96.31 120 VAL A CA 1
ATOM 959 C C . VAL A 1 120 ? 1.951 10.584 -8.343 1.00 96.31 120 VAL A C 1
ATOM 961 O O . VAL A 1 120 ? 3.006 10.069 -7.968 1.00 96.31 120 VAL A O 1
ATOM 964 N N . ALA A 1 121 ? 0.774 10.260 -7.803 1.00 96.00 121 ALA A N 1
ATOM 965 C CA . ALA A 1 121 ? 0.662 9.309 -6.704 1.00 96.00 121 ALA A CA 1
ATOM 966 C C . ALA A 1 121 ? 1.151 7.920 -7.140 1.00 96.00 121 ALA A C 1
ATOM 968 O O . ALA A 1 121 ? 1.982 7.308 -6.456 1.00 96.00 121 ALA A O 1
ATOM 969 N N . ALA A 1 122 ? 0.706 7.469 -8.316 1.00 97.00 122 ALA A N 1
ATOM 970 C CA . ALA A 1 122 ? 1.008 6.145 -8.841 1.00 97.00 122 ALA A CA 1
ATOM 971 C C . ALA A 1 122 ? 2.452 5.984 -9.338 1.00 97.00 122 ALA A C 1
ATOM 973 O O . ALA A 1 122 ? 3.019 4.909 -9.158 1.00 97.00 122 ALA A O 1
ATOM 974 N N . TYR A 1 123 ? 3.052 7.002 -9.959 1.00 97.62 123 TYR A N 1
ATOM 975 C CA . TYR A 1 123 ? 4.355 6.876 -10.634 1.00 97.62 123 TYR A CA 1
ATOM 976 C C . TYR A 1 123 ? 5.504 7.641 -9.963 1.00 97.62 123 TYR A C 1
ATOM 978 O O . TYR A 1 123 ? 6.656 7.441 -10.345 1.00 97.62 123 TYR A O 1
ATOM 986 N N . THR A 1 124 ? 5.229 8.490 -8.965 1.00 95.75 124 THR A N 1
ATOM 987 C CA . THR A 1 124 ? 6.260 9.298 -8.282 1.00 95.75 124 THR A CA 1
ATOM 988 C C . THR A 1 124 ? 6.214 9.185 -6.760 1.00 95.75 124 THR A C 1
ATOM 990 O O . THR A 1 124 ? 7.252 8.958 -6.134 1.00 95.75 124 THR A O 1
ATOM 993 N N . THR A 1 125 ? 5.046 9.344 -6.131 1.00 96.62 125 THR A N 1
ATOM 994 C CA . THR A 1 125 ? 4.932 9.358 -4.663 1.00 96.62 125 THR A CA 1
ATOM 995 C C . THR A 1 125 ? 5.101 7.956 -4.095 1.00 96.62 125 THR A C 1
ATOM 997 O O . THR A 1 125 ? 6.031 7.728 -3.317 1.00 96.62 125 THR A O 1
ATOM 1000 N N . TYR A 1 126 ? 4.271 7.013 -4.550 1.00 97.75 126 TYR A N 1
ATOM 1001 C CA . TYR A 1 126 ? 4.235 5.622 -4.080 1.00 97.75 126 TYR A CA 1
ATOM 1002 C C . TYR A 1 126 ? 4.716 4.612 -5.124 1.00 97.75 126 TYR A C 1
ATOM 1004 O O . TYR A 1 126 ? 4.725 3.412 -4.871 1.00 97.75 126 TYR A O 1
ATOM 1012 N N . GLY A 1 127 ? 5.142 5.084 -6.291 1.00 97.75 127 GLY A N 1
ATOM 1013 C CA . GLY A 1 127 ? 5.730 4.253 -7.329 1.00 97.75 127 GLY A CA 1
ATOM 1014 C C . GLY A 1 127 ? 6.954 4.887 -7.961 1.00 97.75 127 GLY A C 1
ATOM 1015 O O . GLY A 1 127 ? 7.450 5.928 -7.526 1.00 97.75 127 GLY A O 1
ATOM 1016 N N . THR A 1 128 ? 7.436 4.213 -8.991 1.00 97.62 128 THR A N 1
ATOM 1017 C CA . THR A 1 128 ? 8.486 4.671 -9.891 1.00 97.62 128 THR A CA 1
ATOM 1018 C C . THR A 1 128 ? 7.993 4.542 -11.329 1.00 97.62 128 THR A C 1
ATOM 1020 O O . THR A 1 128 ? 7.026 3.830 -11.608 1.00 97.62 128 THR A O 1
ATOM 1023 N N . GLU A 1 129 ? 8.709 5.152 -12.271 1.00 95.31 129 GLU A N 1
ATOM 1024 C CA . GLU A 1 129 ? 8.462 4.964 -13.706 1.00 95.31 129 GLU A CA 1
ATOM 1025 C C . GLU A 1 129 ? 8.481 3.472 -14.106 1.00 95.31 129 GLU A C 1
ATOM 1027 O O . GLU A 1 129 ? 7.701 3.017 -14.940 1.00 95.31 129 GLU A O 1
ATOM 1032 N N . ARG A 1 130 ? 9.339 2.673 -13.456 1.00 96.19 130 ARG A N 1
ATOM 1033 C CA . ARG A 1 130 ? 9.537 1.240 -13.743 1.00 96.19 130 ARG A CA 1
ATOM 1034 C C . ARG A 1 130 ? 8.568 0.318 -12.990 1.00 96.19 130 ARG A C 1
ATOM 1036 O O . ARG A 1 130 ? 8.427 -0.854 -13.359 1.00 96.19 130 ARG A O 1
ATOM 1043 N N . ALA A 1 131 ? 7.920 0.802 -11.932 1.00 97.56 131 ALA A N 1
ATOM 1044 C CA . ALA A 1 131 ? 6.903 0.078 -11.174 1.00 97.56 131 ALA A CA 1
ATOM 1045 C C . ALA A 1 131 ? 5.956 1.052 -10.469 1.00 97.56 131 ALA A C 1
ATOM 1047 O O . ALA A 1 131 ? 6.318 1.669 -9.471 1.00 97.56 131 ALA A O 1
ATOM 1048 N N . ASN A 1 132 ? 4.721 1.144 -10.958 1.00 98.25 132 ASN A N 1
ATOM 1049 C CA . ASN A 1 132 ? 3.716 1.988 -10.326 1.00 98.25 132 ASN A CA 1
ATOM 1050 C C . ASN A 1 132 ? 3.276 1.453 -8.950 1.00 98.25 132 ASN A C 1
ATOM 1052 O O . ASN A 1 132 ? 3.467 0.277 -8.624 1.00 98.25 132 ASN A O 1
ATOM 1056 N N . ALA A 1 133 ? 2.638 2.321 -8.170 1.00 98.19 133 ALA A N 1
ATOM 1057 C CA . ALA A 1 133 ? 2.209 2.056 -6.802 1.00 98.19 133 ALA A CA 1
ATOM 1058 C C . ALA A 1 133 ? 1.319 0.809 -6.677 1.00 98.19 133 ALA A C 1
ATOM 1060 O O . ALA A 1 133 ? 1.482 0.028 -5.745 1.00 98.19 133 ALA A O 1
ATOM 1061 N N . TYR A 1 134 ? 0.434 0.563 -7.647 1.00 98.12 134 TYR A N 1
ATOM 1062 C CA . TYR A 1 134 ? -0.456 -0.601 -7.663 1.00 98.12 134 TYR A CA 1
ATOM 1063 C C . TYR A 1 134 ? 0.314 -1.915 -7.838 1.00 98.12 134 TYR A C 1
ATOM 1065 O O . TYR A 1 134 ? 0.032 -2.894 -7.152 1.00 98.12 134 TYR A O 1
ATOM 1073 N N . ARG A 1 135 ? 1.331 -1.945 -8.710 1.00 98.00 135 ARG A N 1
ATOM 1074 C CA . ARG A 1 135 ? 2.226 -3.105 -8.843 1.00 98.00 135 ARG A CA 1
ATOM 1075 C C . ARG A 1 135 ? 3.020 -3.340 -7.559 1.00 98.00 135 ARG A C 1
ATOM 1077 O O . ARG A 1 135 ? 3.157 -4.483 -7.137 1.00 98.00 135 ARG A O 1
ATOM 1084 N N . ILE A 1 136 ? 3.550 -2.279 -6.954 1.00 98.12 136 ILE A N 1
ATOM 1085 C CA . ILE A 1 136 ? 4.323 -2.396 -5.711 1.00 98.12 136 ILE A CA 1
ATOM 1086 C C . ILE A 1 136 ? 3.427 -2.898 -4.573 1.00 98.12 136 ILE A C 1
ATOM 1088 O O . ILE A 1 136 ? 3.827 -3.799 -3.837 1.00 98.12 136 ILE A O 1
ATOM 1092 N N . LEU A 1 137 ? 2.202 -2.379 -4.458 1.00 97.12 137 LEU A N 1
ATOM 1093 C CA . LEU A 1 137 ? 1.224 -2.847 -3.480 1.00 97.12 137 LEU A CA 1
ATOM 1094 C C . LEU A 1 137 ? 0.905 -4.333 -3.675 1.00 97.12 137 LEU A C 1
ATOM 1096 O O . LEU A 1 137 ? 0.958 -5.078 -2.706 1.00 97.12 137 LEU A O 1
ATOM 1100 N N . GLU A 1 138 ? 0.648 -4.782 -4.906 1.00 96.88 138 GLU A N 1
ATOM 1101 C CA . GLU A 1 138 ? 0.373 -6.198 -5.195 1.00 96.88 138 GLU A CA 1
ATOM 1102 C C . GLU A 1 138 ? 1.521 -7.123 -4.753 1.00 96.88 138 GLU A C 1
ATOM 1104 O O . GLU A 1 138 ? 1.267 -8.144 -4.116 1.00 96.88 138 GLU A O 1
ATOM 1109 N N . GLU A 1 139 ? 2.781 -6.776 -5.035 1.00 96.19 139 GLU A N 1
ATOM 1110 C CA . GLU A 1 139 ? 3.933 -7.564 -4.559 1.00 96.19 139 GLU A CA 1
ATOM 1111 C C . GLU A 1 139 ? 4.013 -7.565 -3.028 1.00 96.19 139 GLU A C 1
ATOM 1113 O O . GLU A 1 139 ? 4.250 -8.605 -2.414 1.00 96.19 139 GLU A O 1
ATOM 1118 N N . THR A 1 140 ? 3.736 -6.419 -2.402 1.00 94.25 140 THR A N 1
ATOM 1119 C CA . THR A 1 140 ? 3.759 -6.290 -0.939 1.00 94.25 140 THR A CA 1
ATOM 1120 C C . THR A 1 140 ? 2.691 -7.155 -0.278 1.00 94.25 140 THR A C 1
ATOM 1122 O O . THR A 1 140 ? 3.009 -7.882 0.659 1.00 94.25 140 THR A O 1
ATOM 1125 N N . LEU A 1 141 ? 1.473 -7.162 -0.832 1.00 92.88 141 LEU A N 1
ATOM 1126 C CA . LEU A 1 141 ? 0.376 -8.037 -0.409 1.00 92.88 141 LEU A CA 1
ATOM 1127 C C . LEU A 1 141 ? 0.738 -9.520 -0.510 1.00 92.88 141 LEU A C 1
ATOM 1129 O O . LEU A 1 141 ? 0.282 -10.329 0.288 1.00 92.88 141 LEU A O 1
ATOM 1133 N N . ASN A 1 142 ? 1.596 -9.884 -1.459 1.00 92.88 142 ASN A N 1
ATOM 1134 C CA . ASN A 1 142 ? 2.088 -11.250 -1.615 1.00 92.88 142 ASN A CA 1
ATOM 1135 C C . ASN A 1 142 ? 3.394 -11.524 -0.852 1.00 92.88 142 ASN A C 1
ATOM 1137 O O . ASN A 1 142 ? 4.048 -12.531 -1.125 1.00 92.88 142 ASN A O 1
ATOM 1141 N N . LEU A 1 143 ? 3.785 -10.647 0.081 1.00 90.38 143 LEU A N 1
ATOM 1142 C CA . LEU A 1 143 ? 5.009 -10.760 0.884 1.00 90.38 143 LEU A CA 1
ATOM 1143 C C . LEU A 1 143 ? 6.283 -10.896 0.026 1.00 90.38 143 LEU A C 1
ATOM 1145 O O . LEU A 1 143 ? 7.241 -11.571 0.407 1.00 90.38 143 LEU A O 1
ATOM 1149 N N . LYS A 1 144 ? 6.294 -10.263 -1.153 1.00 92.31 144 LYS A N 1
ATOM 1150 C CA . LYS A 1 144 ? 7.416 -10.265 -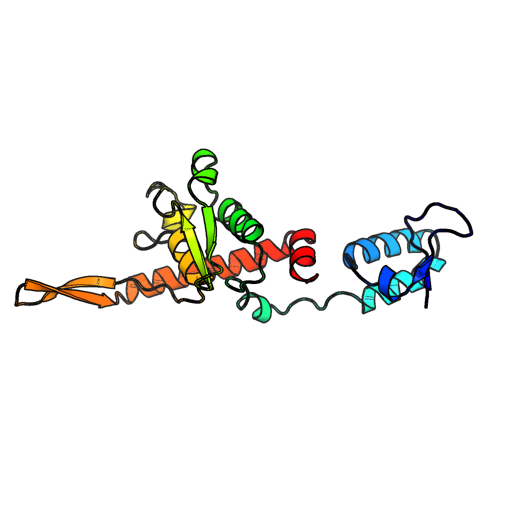2.097 1.00 92.31 144 LYS A CA 1
ATOM 1151 C C . LYS A 1 144 ? 8.092 -8.901 -2.118 1.00 92.31 144 LYS A C 1
ATOM 1153 O O . LYS A 1 144 ? 7.437 -7.865 -2.223 1.00 92.31 144 LYS A O 1
ATOM 1158 N N . ASP A 1 145 ? 9.420 -8.898 -2.094 1.00 92.31 145 ASP A N 1
ATOM 1159 C CA . ASP A 1 145 ? 10.190 -7.687 -2.372 1.00 92.31 145 ASP A CA 1
ATOM 1160 C C . ASP A 1 145 ? 10.070 -7.324 -3.851 1.00 92.31 145 ASP A C 1
ATOM 1162 O O . ASP A 1 145 ? 10.324 -8.158 -4.731 1.00 92.31 145 ASP A O 1
ATOM 1166 N N . ILE A 1 146 ? 9.752 -6.061 -4.136 1.00 97.12 146 ILE A N 1
ATOM 1167 C CA . ILE A 1 146 ? 9.706 -5.584 -5.516 1.00 97.12 146 ILE A CA 1
ATOM 1168 C C . ILE A 1 146 ? 11.095 -5.681 -6.158 1.00 97.12 146 ILE A C 1
ATOM 1170 O O . ILE A 1 146 ? 12.103 -5.268 -5.587 1.00 97.12 146 ILE A O 1
ATOM 1174 N N . ARG A 1 147 ? 11.150 -6.231 -7.376 1.00 97.00 147 ARG A N 1
ATOM 1175 C CA . ARG A 1 147 ? 12.376 -6.366 -8.174 1.00 97.00 147 ARG A CA 1
ATOM 1176 C C . ARG A 1 147 ? 12.158 -5.844 -9.586 1.00 97.00 147 ARG A C 1
ATOM 1178 O O . ARG A 1 147 ? 11.172 -6.182 -10.250 1.00 97.00 147 ARG A O 1
ATOM 1185 N N . ILE A 1 148 ? 13.105 -5.041 -10.059 1.00 97.69 148 ILE A N 1
ATOM 1186 C CA . ILE A 1 148 ? 13.114 -4.490 -11.414 1.00 97.69 148 ILE A CA 1
ATOM 1187 C C . ILE A 1 148 ? 14.201 -5.192 -12.215 1.00 97.69 148 ILE A C 1
ATOM 1189 O O . ILE A 1 148 ? 15.349 -5.278 -11.789 1.00 97.69 148 ILE A O 1
ATOM 1193 N N . TYR A 1 149 ? 13.826 -5.704 -13.382 1.00 96.31 149 TYR A N 1
ATOM 1194 C CA . TYR A 1 149 ? 14.736 -6.382 -14.293 1.00 96.31 149 TYR A CA 1
ATOM 1195 C C . TYR A 1 149 ? 14.790 -5.622 -15.607 1.00 96.31 149 TYR A C 1
ATOM 1197 O O . TYR A 1 149 ? 13.744 -5.229 -16.126 1.00 96.31 149 TYR A O 1
ATOM 1205 N N . ASP A 1 150 ? 15.990 -5.503 -16.154 1.00 95.06 150 ASP A N 1
ATOM 1206 C CA . ASP A 1 150 ? 16.214 -5.048 -17.516 1.00 95.06 150 ASP A CA 1
ATOM 1207 C C . ASP A 1 150 ? 16.445 -6.250 -18.423 1.00 95.06 150 ASP A C 1
ATOM 1209 O O . ASP A 1 150 ? 16.923 -7.299 -17.984 1.00 95.06 150 ASP A O 1
ATOM 1213 N N . THR A 1 151 ? 16.096 -6.092 -19.692 1.00 93.94 151 THR A N 1
ATOM 1214 C CA . THR A 1 151 ? 16.361 -7.088 -20.724 1.00 93.94 151 THR A CA 1
ATOM 1215 C C . THR A 1 151 ? 17.569 -6.618 -21.518 1.00 93.94 151 THR A C 1
ATOM 1217 O O . THR A 1 151 ? 17.519 -5.548 -22.120 1.00 93.94 151 THR A O 1
ATOM 1220 N N . ILE A 1 152 ? 18.643 -7.401 -21.497 1.00 91.12 152 ILE A N 1
ATOM 1221 C CA . ILE A 1 152 ? 19.836 -7.181 -22.318 1.00 91.12 152 ILE A CA 1
ATOM 1222 C C . ILE A 1 152 ? 19.922 -8.269 -23.383 1.00 91.12 152 ILE A C 1
ATOM 1224 O O . ILE A 1 152 ? 19.463 -9.390 -23.164 1.00 91.12 152 ILE A O 1
ATOM 1228 N N . GLU A 1 153 ? 20.487 -7.936 -24.532 1.00 92.94 153 GLU A N 1
ATOM 1229 C CA . GLU A 1 153 ? 20.777 -8.894 -25.592 1.00 92.94 153 GLU A CA 1
ATOM 1230 C C . GLU A 1 153 ? 22.236 -9.342 -25.454 1.00 92.94 153 GLU A C 1
ATOM 1232 O O . GLU A 1 153 ? 23.143 -8.509 -25.423 1.00 92.94 153 GLU A O 1
ATOM 1237 N N . ASP A 1 154 ? 22.456 -10.648 -25.298 1.00 85.50 154 ASP A N 1
ATOM 1238 C CA . ASP A 1 154 ? 23.800 -11.230 -25.293 1.00 85.50 154 ASP A CA 1
ATOM 1239 C C . ASP A 1 154 ? 24.370 -11.252 -26.730 1.00 85.50 154 ASP A C 1
ATOM 1241 O O . ASP A 1 154 ? 23.639 -11.083 -27.705 1.00 85.50 154 ASP A O 1
ATOM 1245 N N . ALA A 1 155 ? 25.675 -11.507 -26.885 1.00 82.81 155 ALA A N 1
ATOM 1246 C CA . ALA A 1 155 ? 26.370 -11.485 -28.184 1.00 82.81 155 ALA A CA 1
ATOM 1247 C C . ALA A 1 155 ? 25.770 -12.425 -29.259 1.00 82.81 155 ALA A C 1
ATOM 1249 O O . ALA A 1 155 ? 25.987 -12.209 -30.448 1.00 82.81 155 ALA A O 1
ATOM 1250 N N . ASP A 1 156 ? 24.993 -13.429 -28.842 1.00 85.00 156 ASP A N 1
ATOM 1251 C CA . ASP A 1 156 ? 24.297 -14.391 -29.706 1.00 85.00 156 ASP A CA 1
ATOM 1252 C C . ASP A 1 156 ? 22.843 -13.986 -30.043 1.00 85.00 156 ASP A C 1
ATOM 1254 O O . ASP A 1 156 ? 22.066 -14.809 -30.533 1.00 85.00 156 ASP A O 1
ATOM 1258 N N . GLY A 1 157 ? 22.421 -12.759 -29.715 1.00 85.44 157 GLY A N 1
ATOM 1259 C CA . GLY A 1 157 ? 21.058 -12.267 -29.954 1.00 85.44 157 GLY A CA 1
ATOM 1260 C C . GLY A 1 157 ? 20.004 -12.774 -28.960 1.00 85.44 157 GLY A C 1
ATOM 1261 O O . GLY A 1 157 ? 18.799 -12.596 -29.152 1.00 85.44 157 GLY A O 1
ATOM 1262 N N . LYS A 1 158 ? 20.427 -13.453 -27.885 1.00 91.12 158 LYS A N 1
ATOM 1263 C CA . LYS A 1 158 ? 19.519 -13.990 -26.861 1.00 91.12 158 LYS A CA 1
ATOM 1264 C C . LYS A 1 158 ? 19.210 -12.939 -25.802 1.00 91.12 158 LYS A C 1
ATOM 1266 O O . LYS A 1 158 ? 20.112 -12.346 -25.221 1.00 91.12 158 LYS A O 1
ATOM 1271 N N . GLN A 1 159 ? 17.926 -12.769 -25.499 1.00 92.81 159 GLN A N 1
ATOM 1272 C CA . GLN A 1 159 ? 17.478 -11.880 -24.433 1.00 92.81 159 GLN A CA 1
ATOM 1273 C C . GLN A 1 159 ? 17.700 -12.505 -23.053 1.00 92.81 159 GLN A C 1
ATOM 1275 O O . GLN A 1 159 ? 17.221 -13.605 -22.762 1.00 92.81 159 GLN A O 1
ATOM 1280 N N . LYS A 1 160 ? 18.368 -11.763 -22.173 1.00 92.50 160 LYS A N 1
ATOM 1281 C CA . LYS A 1 160 ? 18.618 -12.126 -20.780 1.00 92.50 160 LYS A CA 1
ATOM 1282 C C . LYS A 1 160 ? 18.059 -11.061 -19.848 1.00 92.50 160 LYS A C 1
ATOM 1284 O O . LYS A 1 160 ? 18.277 -9.868 -20.036 1.00 92.50 160 LYS A O 1
ATOM 1289 N N . ARG A 1 161 ? 17.360 -11.500 -18.799 1.00 94.75 161 ARG A N 1
ATOM 1290 C CA . ARG A 1 161 ? 16.870 -10.613 -17.737 1.00 94.75 161 ARG A CA 1
ATOM 1291 C C . ARG A 1 161 ? 17.942 -10.436 -16.669 1.00 94.75 161 ARG A C 1
ATOM 1293 O O . ARG A 1 161 ? 18.373 -11.413 -16.059 1.00 94.75 161 ARG A O 1
ATOM 1300 N N . VAL A 1 162 ? 18.339 -9.196 -16.417 1.00 95.56 162 VAL A N 1
ATOM 1301 C CA . VAL A 1 162 ? 19.327 -8.830 -15.395 1.00 95.56 162 VAL A CA 1
ATOM 1302 C C . VAL A 1 162 ? 18.670 -7.920 -14.369 1.00 95.56 162 VAL A C 1
ATOM 1304 O O . VAL A 1 162 ? 17.930 -7.008 -14.720 1.00 95.56 162 VAL A O 1
ATOM 1307 N N . LEU A 1 163 ? 18.907 -8.187 -13.083 1.00 96.62 163 LEU A N 1
ATOM 1308 C CA . LEU A 1 163 ? 18.376 -7.362 -12.000 1.00 96.62 163 LEU A CA 1
ATOM 1309 C C . LEU A 1 163 ? 18.967 -5.950 -12.088 1.00 96.62 163 LEU A C 1
ATOM 1311 O O . LEU A 1 163 ? 20.176 -5.766 -11.922 1.00 96.62 163 LEU A O 1
ATOM 1315 N N . ASN A 1 164 ? 18.109 -4.952 -12.270 1.00 97.56 164 ASN A N 1
ATOM 1316 C CA . ASN A 1 164 ? 18.502 -3.559 -12.166 1.00 97.56 164 ASN A CA 1
ATOM 1317 C C . ASN A 1 164 ? 18.521 -3.171 -10.687 1.00 97.56 164 ASN A C 1
ATOM 1319 O O . ASN A 1 164 ? 17.483 -2.872 -10.093 1.00 97.56 164 ASN A O 1
ATOM 1323 N N . LYS A 1 165 ? 19.710 -3.203 -10.077 1.00 97.62 165 LYS A N 1
ATOM 1324 C CA . LYS A 1 165 ? 19.881 -2.911 -8.646 1.00 97.62 165 LYS A CA 1
ATOM 1325 C C . LYS A 1 165 ? 19.403 -1.504 -8.284 1.00 97.62 165 LYS A C 1
ATOM 1327 O O . LYS A 1 165 ? 18.729 -1.354 -7.275 1.00 97.62 165 LYS A O 1
ATOM 1332 N N . LYS A 1 166 ? 19.700 -0.501 -9.117 1.00 97.50 166 LYS A N 1
ATOM 1333 C CA . LYS A 1 166 ? 19.336 0.900 -8.862 1.00 97.50 166 LYS A CA 1
ATOM 1334 C C . LYS A 1 166 ? 17.817 1.079 -8.838 1.00 97.50 166 LYS A C 1
ATOM 1336 O O . LYS A 1 166 ? 17.275 1.559 -7.847 1.00 97.50 166 LYS A O 1
ATOM 1341 N N . GLU A 1 167 ? 17.137 0.640 -9.893 1.00 97.69 167 GLU A N 1
ATOM 1342 C CA . GLU A 1 167 ? 15.677 0.744 -9.998 1.00 97.69 167 GLU A CA 1
ATOM 1343 C C . GLU A 1 167 ? 14.968 -0.129 -8.959 1.00 97.69 167 GLU A C 1
ATOM 1345 O O . GLU A 1 167 ? 13.933 0.256 -8.422 1.00 97.69 167 GLU A O 1
ATOM 1350 N N . THR A 1 168 ? 15.551 -1.284 -8.623 1.00 97.94 168 THR A N 1
ATOM 1351 C CA . THR A 1 168 ? 15.054 -2.141 -7.540 1.00 97.94 168 THR A CA 1
ATOM 1352 C C . THR A 1 168 ? 15.129 -1.428 -6.194 1.00 97.94 168 THR A C 1
ATOM 1354 O O . THR A 1 168 ? 14.130 -1.402 -5.486 1.00 97.94 168 THR A O 1
ATOM 1357 N N . THR A 1 169 ? 16.253 -0.792 -5.855 1.00 97.62 169 THR A N 1
ATOM 1358 C CA . THR A 1 169 ? 16.378 -0.033 -4.601 1.00 97.62 169 THR A CA 1
ATOM 1359 C C . THR A 1 169 ? 15.377 1.120 -4.532 1.00 97.62 169 THR A C 1
ATOM 1361 O O . THR A 1 169 ? 14.742 1.305 -3.496 1.00 97.62 169 THR A O 1
ATOM 1364 N N . LEU A 1 170 ? 15.174 1.861 -5.628 1.00 97.75 170 LEU A N 1
ATOM 1365 C CA . LEU A 1 170 ? 14.161 2.924 -5.679 1.00 97.75 170 LEU A CA 1
ATOM 1366 C C . LEU A 1 170 ? 12.749 2.367 -5.465 1.00 97.75 170 LEU A C 1
ATOM 1368 O O . LEU A 1 170 ? 11.991 2.894 -4.655 1.00 97.75 170 LEU A O 1
ATOM 1372 N N . ALA A 1 171 ? 12.404 1.269 -6.140 1.00 98.06 171 ALA A N 1
ATOM 1373 C CA . ALA A 1 171 ? 11.107 0.627 -5.969 1.00 98.06 171 ALA A CA 1
ATOM 1374 C C . ALA A 1 171 ? 10.916 0.082 -4.541 1.00 98.06 171 ALA A C 1
ATOM 1376 O O . ALA A 1 171 ? 9.833 0.216 -3.981 1.00 98.06 171 ALA A O 1
ATOM 1377 N N . GLN A 1 172 ? 11.960 -0.468 -3.915 1.00 97.31 172 GLN A N 1
ATOM 1378 C CA . GLN A 1 172 ? 11.916 -0.946 -2.528 1.00 97.31 172 GLN A CA 1
ATOM 1379 C C . GLN A 1 172 ? 11.710 0.194 -1.522 1.00 97.31 172 GLN A C 1
ATOM 1381 O O . GLN A 1 172 ? 10.968 0.030 -0.558 1.00 97.31 172 GLN A O 1
ATOM 1386 N N . GLN A 1 173 ? 12.288 1.376 -1.759 1.00 97.06 173 GLN A N 1
ATOM 1387 C CA . GLN A 1 173 ? 11.993 2.559 -0.940 1.00 97.06 173 GLN A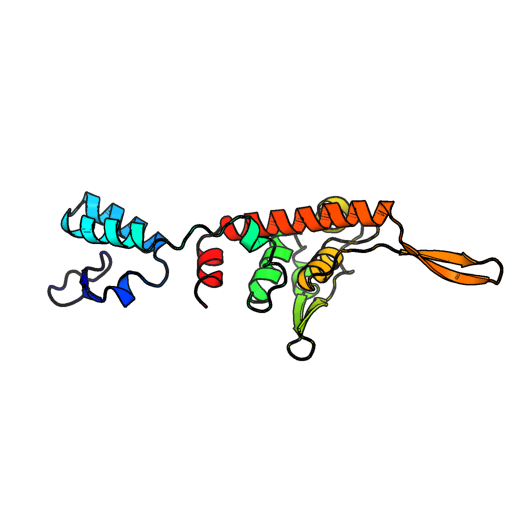 CA 1
ATOM 1388 C C . GLN A 1 173 ? 10.512 2.943 -1.028 1.00 97.06 173 GLN A C 1
ATOM 1390 O O . GLN A 1 173 ? 9.889 3.255 -0.015 1.00 97.06 173 GLN A O 1
ATOM 1395 N N . LYS A 1 174 ? 9.921 2.872 -2.227 1.00 97.81 174 LYS A N 1
ATOM 1396 C CA . LYS A 1 174 ? 8.480 3.094 -2.416 1.00 97.81 174 LYS A CA 1
ATOM 1397 C C . LYS A 1 174 ? 7.634 2.007 -1.763 1.00 97.81 174 LYS A C 1
ATOM 1399 O O . LYS A 1 174 ? 6.607 2.315 -1.169 1.00 97.81 174 LYS A O 1
ATOM 1404 N N . GLN A 1 175 ? 8.098 0.763 -1.807 1.00 96.88 175 GLN A N 1
ATOM 1405 C CA . GLN A 1 175 ? 7.473 -0.349 -1.102 1.00 96.88 175 GLN A CA 1
ATOM 1406 C C . GLN A 1 175 ? 7.411 -0.097 0.407 1.00 96.88 175 GLN A C 1
ATOM 1408 O O . GLN A 1 175 ? 6.354 -0.282 1.004 1.00 96.88 175 GLN A O 1
ATOM 1413 N N . GLN A 1 176 ? 8.504 0.382 1.009 1.00 93.75 176 GLN A N 1
ATOM 1414 C CA . GLN A 1 176 ? 8.510 0.750 2.425 1.00 93.75 176 GLN A CA 1
ATOM 1415 C C . GLN A 1 176 ? 7.557 1.916 2.711 1.00 93.75 176 GLN A C 1
ATOM 1417 O O . GLN A 1 176 ? 6.749 1.822 3.626 1.00 93.75 176 GLN A O 1
ATOM 1422 N N . ALA A 1 177 ? 7.556 2.957 1.873 1.00 94.94 177 ALA A N 1
ATOM 1423 C CA . ALA A 1 177 ? 6.638 4.085 2.036 1.00 94.94 177 ALA A CA 1
ATOM 1424 C C . ALA A 1 177 ? 5.152 3.670 1.990 1.00 94.94 177 ALA A C 1
ATOM 1426 O O . ALA A 1 177 ? 4.328 4.254 2.689 1.00 94.94 177 ALA A O 1
ATOM 1427 N N . ILE A 1 178 ? 4.796 2.655 1.193 1.00 95.12 178 ILE A N 1
ATOM 1428 C CA . ILE A 1 178 ? 3.438 2.085 1.173 1.00 95.12 178 ILE A CA 1
ATOM 1429 C C . ILE A 1 178 ? 3.125 1.362 2.489 1.00 95.12 178 ILE A C 1
ATOM 1431 O O . ILE A 1 178 ? 2.024 1.526 3.014 1.00 95.12 178 ILE A O 1
ATOM 1435 N N . LYS A 1 179 ? 4.069 0.581 3.031 1.00 91.00 179 LYS A N 1
ATOM 1436 C CA . LYS A 1 179 ? 3.895 -0.100 4.327 1.00 91.00 179 LYS A CA 1
ATOM 1437 C C . LYS A 1 179 ? 3.690 0.906 5.458 1.00 91.00 179 LYS A C 1
ATOM 1439 O O . LYS A 1 179 ? 2.736 0.774 6.225 1.00 91.00 179 LYS A O 1
ATOM 1444 N N . ASP A 1 180 ? 4.519 1.946 5.496 1.00 89.00 180 ASP A N 1
ATOM 1445 C CA . ASP A 1 180 ? 4.423 3.023 6.484 1.00 89.00 180 ASP A CA 1
ATOM 1446 C C . ASP A 1 180 ? 3.074 3.754 6.361 1.00 89.00 180 ASP A C 1
ATOM 1448 O O . ASP A 1 180 ? 2.358 3.926 7.348 1.00 89.00 180 ASP A O 1
ATOM 1452 N N . ALA A 1 181 ? 2.660 4.088 5.133 1.00 91.38 181 ALA A N 1
ATOM 1453 C CA . ALA A 1 181 ? 1.374 4.734 4.881 1.00 91.38 181 ALA A CA 1
ATOM 1454 C C . ALA A 1 181 ? 0.184 3.865 5.309 1.00 91.38 181 ALA A C 1
ATOM 1456 O O . ALA A 1 181 ? -0.784 4.386 5.859 1.00 91.38 181 ALA A O 1
ATOM 1457 N N . PHE A 1 182 ? 0.235 2.550 5.082 1.00 88.94 182 PHE A N 1
ATOM 1458 C CA . PHE A 1 182 ? -0.823 1.643 5.527 1.00 88.94 182 PHE A CA 1
ATOM 1459 C C . PHE A 1 182 ? -0.917 1.562 7.037 1.00 88.94 182 PHE A C 1
ATOM 1461 O O . PHE A 1 182 ? -2.019 1.576 7.592 1.00 88.94 182 PHE A O 1
ATOM 1468 N N . ARG A 1 183 ? 0.240 1.482 7.695 1.00 81.88 183 ARG A N 1
ATOM 1469 C CA . ARG A 1 183 ? 0.308 1.508 9.144 1.00 81.88 183 ARG A CA 1
ATOM 1470 C C . ARG A 1 183 ? -0.412 2.751 9.646 1.00 81.88 183 ARG A C 1
ATOM 1472 O O . ARG A 1 183 ? -1.422 2.608 10.331 1.00 81.88 183 ARG A O 1
ATOM 1479 N N . ASP A 1 184 ? 0.014 3.938 9.231 1.00 83.81 184 ASP A N 1
ATOM 1480 C CA . ASP A 1 184 ? -0.610 5.202 9.643 1.00 83.81 184 ASP A CA 1
ATOM 1481 C C . ASP A 1 184 ? -2.111 5.253 9.318 1.00 83.81 184 ASP A C 1
ATOM 1483 O O . ASP A 1 184 ? -2.927 5.701 10.130 1.00 83.81 184 ASP A O 1
ATOM 1487 N N . TRP A 1 185 ? -2.498 4.733 8.154 1.00 86.69 185 TRP A N 1
ATOM 1488 C CA . TRP A 1 185 ? -3.880 4.688 7.689 1.00 86.69 185 TRP A CA 1
ATOM 1489 C C . TRP A 1 185 ? -4.799 3.819 8.562 1.00 86.69 185 TRP A C 1
ATOM 1491 O O . TRP A 1 185 ? -5.947 4.211 8.807 1.00 86.69 185 TRP A O 1
ATOM 1501 N N . ILE A 1 186 ? -4.302 2.685 9.073 1.00 78.25 186 ILE A N 1
ATOM 1502 C CA . ILE A 1 186 ? -5.023 1.859 10.056 1.00 78.25 186 ILE A CA 1
ATOM 1503 C C . ILE A 1 186 ? -5.182 2.613 11.379 1.00 78.25 186 ILE A C 1
ATOM 1505 O O . ILE A 1 186 ? -6.247 2.558 11.993 1.00 78.25 186 ILE A O 1
ATOM 1509 N N . TRP A 1 187 ? -4.144 3.315 11.849 1.00 70.81 187 TRP A N 1
ATOM 1510 C CA . TRP A 1 187 ? -4.205 4.000 13.150 1.00 70.81 187 TRP A CA 1
ATOM 1511 C C . TRP A 1 187 ? -5.096 5.235 13.136 1.00 70.81 187 TRP A C 1
ATOM 1513 O O . TRP A 1 187 ? -5.620 5.603 14.188 1.00 70.81 187 TRP A O 1
ATOM 1523 N N . LYS A 1 188 ? -5.295 5.850 11.970 1.00 71.75 188 LYS A N 1
ATOM 1524 C CA . LYS A 1 188 ? -6.072 7.082 11.824 1.00 71.75 188 LYS A CA 1
ATOM 1525 C C . LYS A 1 188 ? -7.558 6.928 12.175 1.00 71.75 188 LYS A C 1
ATOM 1527 O O . LYS A 1 188 ? -8.166 7.907 12.600 1.00 71.75 188 LYS A O 1
ATOM 1532 N N . ASP A 1 189 ? -8.131 5.734 12.031 1.00 69.69 189 ASP A N 1
ATOM 1533 C CA . ASP A 1 189 ? -9.541 5.453 12.333 1.00 69.69 189 ASP A CA 1
ATOM 1534 C C . ASP A 1 189 ? -9.657 4.265 13.300 1.00 69.69 189 ASP A C 1
ATOM 1536 O O . ASP A 1 189 ? -9.219 3.151 13.000 1.00 69.69 189 ASP A O 1
ATOM 1540 N N . SER A 1 190 ? -10.246 4.500 14.476 1.00 60.16 190 SER A N 1
ATOM 1541 C CA . SER A 1 190 ? -10.438 3.468 15.500 1.00 60.16 190 SER A CA 1
ATOM 1542 C C . SER A 1 190 ? -11.289 2.297 15.003 1.00 60.16 190 SER A C 1
ATOM 1544 O O . SER A 1 190 ? -10.958 1.156 15.318 1.00 60.16 190 SER A O 1
ATOM 1546 N N . HIS A 1 191 ? -12.274 2.540 14.131 1.00 65.12 191 HIS A N 1
ATOM 1547 C CA . HIS A 1 191 ? -13.142 1.487 13.590 1.00 65.12 191 HIS A CA 1
ATOM 1548 C C . HIS A 1 191 ? -12.376 0.516 12.686 1.00 65.12 191 HIS A C 1
ATOM 1550 O O . HIS A 1 191 ? -12.624 -0.689 12.709 1.00 65.12 191 HIS A O 1
ATOM 1556 N N . ARG A 1 192 ? -11.406 1.016 11.903 1.00 68.50 192 ARG A N 1
ATOM 1557 C CA . ARG A 1 192 ? -10.533 0.164 11.072 1.00 68.50 192 ARG A CA 1
ATOM 1558 C C . ARG A 1 192 ? -9.693 -0.757 11.943 1.00 68.50 192 ARG A C 1
ATOM 1560 O 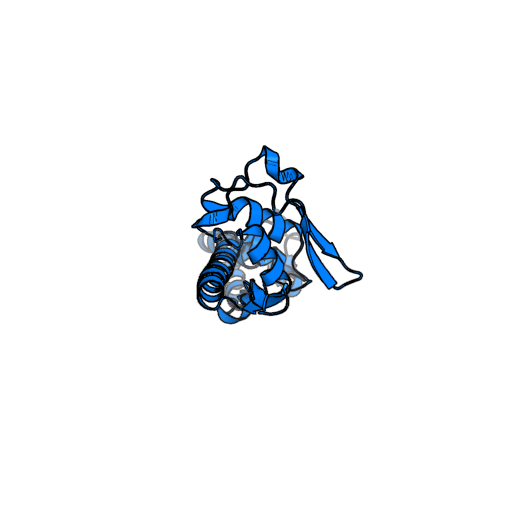O . ARG A 1 192 ? -9.492 -1.916 11.605 1.00 68.50 192 ARG A O 1
ATOM 1567 N N . ARG A 1 193 ? -9.219 -0.249 13.079 1.00 62.00 193 ARG A N 1
ATOM 1568 C CA . ARG A 1 193 ? -8.410 -1.017 14.028 1.00 62.00 193 ARG A CA 1
ATOM 1569 C C . ARG A 1 193 ? -9.230 -2.091 14.730 1.00 62.00 193 ARG A C 1
ATOM 1571 O O . ARG A 1 193 ? -8.792 -3.232 14.793 1.00 62.00 193 ARG A O 1
ATOM 1578 N N . GLU A 1 194 ? -10.413 -1.743 15.220 1.00 58.22 194 GLU A N 1
ATOM 1579 C CA . GLU A 1 194 ? -11.305 -2.681 15.910 1.00 58.22 194 GLU A CA 1
ATOM 1580 C C . GLU A 1 194 ? -11.751 -3.817 14.988 1.00 58.22 194 GLU A C 1
ATOM 1582 O O . GLU A 1 194 ? -11.668 -4.985 15.372 1.00 58.22 194 GLU A O 1
ATOM 1587 N N . ALA A 1 195 ? -12.090 -3.515 13.732 1.00 60.38 195 ALA A N 1
ATOM 1588 C CA . ALA A 1 195 ? -12.433 -4.538 12.745 1.00 60.38 195 ALA A CA 1
ATOM 1589 C C . ALA A 1 195 ? -11.287 -5.535 12.471 1.00 60.38 195 ALA A C 1
ATOM 1591 O O . ALA A 1 195 ? -11.543 -6.692 12.141 1.00 60.38 195 ALA A O 1
ATOM 1592 N N . LEU A 1 196 ? -10.030 -5.108 12.633 1.00 60.50 196 LEU A N 1
ATOM 1593 C CA . LEU A 1 196 ? -8.836 -5.933 12.417 1.00 60.50 196 LEU A CA 1
ATOM 1594 C C . LEU A 1 196 ? -8.375 -6.705 13.667 1.00 60.50 196 LEU A C 1
ATOM 1596 O O . LEU A 1 196 ? -7.520 -7.579 13.553 1.00 60.50 196 LEU A O 1
ATOM 1600 N N . VAL A 1 197 ? -8.897 -6.379 14.853 1.00 52.09 197 VAL A N 1
ATOM 1601 C CA . VAL A 1 197 ? -8.538 -7.031 16.130 1.00 52.09 197 VAL A CA 1
ATOM 1602 C C . VAL A 1 197 ? -9.626 -8.008 16.599 1.00 52.09 197 VAL A C 1
ATOM 1604 O O . VAL A 1 197 ? -9.342 -8.897 17.392 1.00 52.09 197 VAL A O 1
ATOM 1607 N N . THR A 1 198 ? -10.856 -7.894 16.087 1.00 44.59 198 THR A N 1
ATOM 1608 C CA . THR A 1 198 ? -12.024 -8.660 16.573 1.00 44.59 198 THR A CA 1
ATOM 1609 C C . THR A 1 198 ? -12.289 -9.967 15.800 1.00 44.59 198 THR A C 1
ATOM 1611 O O . THR A 1 198 ? -13.441 -10.370 15.652 1.00 44.59 198 THR A O 1
ATOM 1614 N N . LYS A 1 199 ? -11.256 -10.647 15.288 1.00 43.44 199 LYS A N 1
ATOM 1615 C CA . LYS A 1 199 ? -11.399 -11.982 14.674 1.00 43.44 199 LYS A CA 1
ATOM 1616 C C . LYS A 1 199 ? -10.507 -13.018 15.335 1.00 43.44 199 LYS A C 1
ATOM 1618 O O . LYS A 1 199 ? -9.315 -12.710 15.542 1.00 43.44 199 LYS A O 1
#

pLDDT: mean 83.73, std 14.79, range [39.84, 98.25]

=== Feature glossary ===
The record interleaves many kinds of information about one protein. Here is each kind framed as the question it answers.

Q: What does the local fold look like, residue by residue?
A: The Foldseek 3Di string encodes local tertiary geometry as a 20-letter alphabet — one character per residue — derived from the relative positions of nearby Cα atoms. Unlike the amino-acid sequence, 3Di is a direct function of the 3D structure, so two proteins with the same fold have similar 3Di strings even at low sequence identity.

Q: Which residues are in helices, strands, or loops?
A: The SS8 string is DSSP's per-residue secondary-structure call. α-helix (H) means an i→i+4 H-bond ladder; β-strand (E) means the residue participates in a β-sheet; 3₁₀ (G) and π (I) are tighter and wider helices; T/S are turns/bends; '-' is loop.

Q: How big and how compact is the whole molecule?
A: Radius of gyration (Rg) is the root-mean-square distance of Cα atoms from their centroid — a single number for overall size and compactness. A globular domain of N residues has Rg ≈ 2.2·N^0.38 Å; an extended or disordered chain has a much larger Rg. The Cα contact count is the number of residue pairs whose Cα atoms are within 8 Å and are more than four positions apart in sequence — a standard proxy for tertiary packing density. The bounding box is the smallest axis-aligned box enclosing all Cα atoms.

Q: Where is each backbone atom in 3D?
A: Structure coordinates are given as an mmCIF _atom_site loop: one row per atom with element, residue name, chain id, sequence number, and x/y/z position in Å. Only the four main-chain atoms per residue are included here; side chains are omitted to keep the record compact.

Q: What is the amino-acid chain?
A: Primary structure: the covalent order of the twenty standard amino acids along the backbone. Two proteins with the same sequence will (almost always) fold to the same structure; two with 30% identity often share a fold but not the details.

Q: What if only a Cα trace is available?
A: Three-state secondary structure (P-SEA) collapses the eight DSSP classes into helix (a), strand (b), and coil (c). P-SEA assigns these from Cα geometry alone — distances and angles — without requiring backbone oxygens, so it works on any Cα trace.

Q: What family and function is it annotated with?
A: Database cross-references. InterPro integrates a dozen domain/family signature databases into unified entries with residue-range hits. GO terms attach function/process/location labels with evidence codes. CATH codes position the fold in a four-level structural taxonomy. Organism is the NCBI-taxonomy species name.

Q: How confident is the AlphaFold model at each residue?
A: pLDDT is the predicted lDDT-Cα score: AlphaFold's confidence that the local environment of each residue (all inter-atomic distances within 15 Å) is correctly placed. It is a per-residue number between 0 and 100, with higher meaning more reliable.

Q: How mobile is each atom in the crystal?
A: B-factor (Debye–Waller factor) reflects atomic displacement in the crystal lattice. It is an experimental observable (units Å²), not a prediction; low values mean the atom is pinned down, high values mean it moves or is heterogeneous across the crystal.

Q: Which residues are buried vs exposed?
A: SASA measures how much of the protein is reachable by solvent. It is computed by rolling a water-sized probe over the atomic surface and summing the exposed area (Å²). Per-residue SASA distinguishes core (buried, low SASA) from surface (exposed, high SASA) residues; total SASA is a whole-molecule size measure.

Q: What do the diagnostic plots show?
A: Plot images: a contact map (which residues are close in 3D, as an N×N binary image), a Ramachandran scatter (backbone torsion angles, revealing secondary-structure composition at a glance), and — for AlphaFold structures — a PAE heatmap (pairwise prediction confidence).

Q: What known structures does this most resemble?
A: The Foldseek neighbor list gives the closest experimentally determined structures in the PDB, ranked by structural alignment. TM-score near 1 means near-identical fold; near 0.3 means only rough topology match. This is how one finds what a novel AlphaFold prediction most resembles in the solved-structure universe.

Q: Are the domains correctly placed relative to each other?
A: Predicted aligned error is AlphaFold's pairwise confidence. Unlike pLDDT (per-residue), PAE is per-residue-pair and captures whether two parts of the structure are correctly placed relative to each other. Units are ångströms of expected positional error.

Q: What do the rendered images show?
A: Structure images are PyMOL renders from six orthogonal camera directions. Cartoon representation draws helices as coils and strands as arrows; sticks shows the backbone as bonds; surface shows the solvent-excluded envelope. Rainbow coloring maps sequence position to hue (blue→red, N→C); chain coloring assigns a distinct color per polypeptide.

Q: What are the backbone torsion angles?
A: φ (phi) and ψ (psi) are the two rotatable backbone dihedrals per residue: φ is the C(i-1)–N–Cα–C torsion, ψ is the N–Cα–C–N(i+1) torsion, both in degrees on (−180°, 180°]. α-helical residues cluster near (−60°, −45°); β-strand residues near (−120°, +130°). A Ramachandran plot is simply a scatter of (φ, ψ) for every residue.